Protein AF-A0A450Z0K7-F1 (afdb_monomer_lite)

Foldseek 3Di:
DDPVVDQDLVSLVCVVVVNDDDDADQDDPQRLQVVLLVLCVSHVLVPDDPVSVVSSLVSSCVRNVDDSVVSVVQVVVCVVPVGGDDDDDDPPDDDDLQDLLLLLVLLVLCVVVVNDQLVVSLVVLLCCCPPVVPPSSPSSVPDDSVVSVVSCPDPSSCVSNPDDDPDDDDDDCVPVDDDDDDD

Organism: NCBI:txid2126332

pLDDT: mean 87.88, std 9.48, range [59.53, 97.44]

Sequence (183 aa):
MNDDQIKTIEQVREFLTGTSSVKFSPCSKEGCYKWIEGILIRFGYRSRTKTEKGLLLDFMEKVSGYSCIQIKRLVKKYLKTGRIKRRQRAPKGFTRRYTQEDIRLLARTDEIHGDLSGPAIKKICERAWRVFQDAGYERLAGISVSHLYNLRRSGTYRNIRAHFDKTRPKASKIGERRKPNPQ

Secondary structure (DSSP, 8-state):
---TT--SHHHHHHHHTT-S---PPP--HHHHHHHHHHHHHHTTGGGS-HHHHHHHHHHHHHHH---HHHHHHHHHHHHHHS----------PPPPSS-HHHHHHHHHHHHHHTS--HHHHHHHHHHHHHTT--GGGHHHHT--HHHHHHHHHSHHHHHHH---PPPPPPPP-TT--------

Radius of gyration: 32.18 Å; chains: 1; bounding box: 89×29×79 Å

Structure (mmCIF, N/CA/C/O backbone):
data_AF-A0A450Z0K7-F1
#
_entry.id   AF-A0A450Z0K7-F1
#
loop_
_atom_site.group_PDB
_atom_site.id
_atom_site.type_symbol
_atom_site.label_atom_id
_atom_site.label_alt_id
_atom_site.label_comp_id
_atom_site.label_asym_id
_atom_site.label_entity_id
_atom_site.label_seq_id
_atom_site.pdbx_PDB_ins_code
_atom_site.Cartn_x
_atom_site.Cartn_y
_atom_site.Cartn_z
_atom_site.occupancy
_atom_site.B_iso_or_equiv
_atom_site.auth_seq_id
_atom_site.auth_comp_id
_atom_site.auth_asym_id
_atom_site.auth_atom_id
_atom_site.pdbx_PDB_model_num
ATOM 1 N N . MET A 1 1 ? -2.610 -13.532 24.286 1.00 68.31 1 MET A N 1
ATOM 2 C CA . MET A 1 1 ? -2.472 -12.228 24.963 1.00 68.31 1 MET A CA 1
ATOM 3 C C . MET A 1 1 ? -2.874 -12.486 26.398 1.00 68.31 1 MET A C 1
ATOM 5 O O . MET A 1 1 ? -3.940 -13.060 26.560 1.00 68.31 1 MET A O 1
ATOM 9 N N . ASN A 1 2 ? -2.009 -12.198 27.373 1.00 71.50 2 ASN A N 1
ATOM 10 C CA . ASN A 1 2 ? -2.280 -12.495 28.783 1.00 71.50 2 ASN A CA 1
ATOM 11 C C . ASN A 1 2 ? -2.817 -11.236 29.461 1.00 71.50 2 ASN A C 1
ATOM 13 O O . ASN A 1 2 ? -2.069 -10.290 29.687 1.00 71.50 2 ASN A O 1
ATOM 17 N N . ASP A 1 3 ? -4.114 -11.222 29.737 1.00 72.50 3 ASP A N 1
ATOM 18 C CA . ASP A 1 3 ? -4.830 -10.124 30.389 1.00 72.50 3 ASP A CA 1
ATOM 19 C C . ASP A 1 3 ? -5.659 -10.613 31.590 1.00 72.50 3 ASP A C 1
ATOM 21 O O . ASP A 1 3 ? -6.584 -9.936 32.032 1.00 72.50 3 ASP A O 1
ATOM 25 N N . ASP A 1 4 ? -5.315 -11.783 32.135 1.00 72.50 4 ASP A N 1
ATOM 26 C CA . ASP A 1 4 ? -6.059 -12.466 33.205 1.00 72.50 4 ASP A CA 1
ATOM 27 C C . ASP A 1 4 ? -6.159 -11.651 34.503 1.00 72.50 4 ASP A C 1
ATOM 29 O O . ASP A 1 4 ? -7.067 -11.863 35.308 1.00 72.50 4 ASP A O 1
ATOM 33 N N . GLN A 1 5 ? -5.243 -10.698 34.697 1.00 76.44 5 GLN A N 1
ATOM 34 C CA . GLN A 1 5 ? -5.195 -9.810 35.858 1.00 76.44 5 GLN A CA 1
ATOM 35 C C . GLN A 1 5 ? -6.100 -8.575 35.722 1.00 76.44 5 GLN A C 1
ATOM 37 O O . GLN A 1 5 ? -6.358 -7.918 36.725 1.00 76.44 5 GLN A O 1
ATOM 42 N N . ILE A 1 6 ? -6.605 -8.265 34.519 1.00 83.38 6 ILE A N 1
ATOM 43 C CA . ILE A 1 6 ? -7.436 -7.081 34.255 1.00 83.38 6 ILE A CA 1
ATOM 44 C C . ILE A 1 6 ? -8.885 -7.522 34.010 1.00 83.38 6 ILE A C 1
ATOM 46 O O . ILE A 1 6 ? -9.291 -7.910 32.908 1.00 83.38 6 ILE A O 1
ATOM 50 N N . LYS A 1 7 ? -9.682 -7.467 35.076 1.00 85.31 7 LYS A N 1
ATOM 51 C CA . LYS A 1 7 ? -11.099 -7.851 35.112 1.00 85.31 7 LYS A CA 1
ATOM 52 C C . LYS A 1 7 ? -12.029 -6.678 35.424 1.00 85.31 7 LYS A C 1
ATOM 54 O O . LYS A 1 7 ? -13.191 -6.736 35.028 1.00 85.31 7 LYS A O 1
ATOM 59 N N . THR A 1 8 ? -11.543 -5.630 36.090 1.00 89.50 8 THR A N 1
ATOM 60 C CA . THR A 1 8 ? -12.340 -4.450 36.473 1.00 89.50 8 THR A CA 1
ATOM 61 C C . THR A 1 8 ? -11.867 -3.174 35.776 1.00 89.50 8 THR A C 1
ATOM 63 O O . THR A 1 8 ? -10.788 -3.125 35.184 1.00 89.50 8 THR A O 1
ATOM 66 N N . ILE A 1 9 ? -12.713 -2.142 35.770 1.00 89.88 9 ILE A N 1
ATOM 67 C CA . ILE A 1 9 ? -12.417 -0.875 35.081 1.00 89.88 9 ILE A CA 1
ATOM 68 C C . ILE A 1 9 ? -11.356 -0.088 35.853 1.00 89.88 9 ILE A C 1
ATOM 70 O O . ILE A 1 9 ? -10.534 0.608 35.261 1.00 89.88 9 ILE A O 1
ATOM 74 N N . GLU A 1 10 ? -11.336 -0.242 37.170 1.00 88.38 10 GLU A N 1
ATOM 75 C CA . GLU A 1 10 ? -10.322 0.297 38.067 1.00 88.38 10 GLU A CA 1
ATOM 76 C C . GLU A 1 10 ? -8.945 -0.268 37.708 1.00 88.38 10 GLU A C 1
ATOM 78 O O . GLU A 1 10 ? -8.009 0.501 37.519 1.00 88.38 10 GLU A O 1
ATOM 83 N N . GLN A 1 11 ? -8.842 -1.578 37.456 1.00 88.44 11 GLN A N 1
ATOM 84 C CA . GLN A 1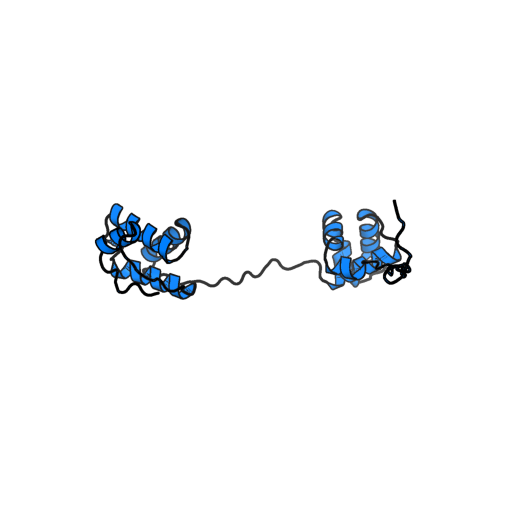 11 ? -7.597 -2.207 36.999 1.00 88.44 11 GLN A CA 1
ATOM 85 C C . GLN A 1 11 ? -7.166 -1.714 35.613 1.00 88.44 11 GLN A C 1
ATOM 87 O O . GLN A 1 11 ? -5.975 -1.561 35.347 1.00 88.44 11 GLN A O 1
ATOM 92 N N . VAL A 1 12 ? -8.122 -1.423 34.721 1.00 89.44 12 VAL A N 1
ATOM 93 C CA . VAL A 1 12 ? -7.820 -0.777 33.433 1.00 89.44 12 VAL A CA 1
ATOM 94 C C . VAL A 1 12 ? -7.235 0.620 33.659 1.00 89.44 12 VAL A C 1
ATOM 96 O O . VAL A 1 12 ? -6.266 0.992 32.999 1.00 89.44 12 VAL A O 1
ATOM 99 N N . ARG A 1 13 ? -7.791 1.389 34.601 1.00 90.12 13 ARG A N 1
ATOM 100 C CA . ARG A 1 13 ? -7.283 2.718 34.956 1.00 90.12 13 ARG A CA 1
ATOM 101 C C . ARG A 1 13 ? -5.877 2.636 35.551 1.00 90.12 13 ARG A C 1
ATOM 103 O O . ARG A 1 13 ? -5.004 3.344 35.066 1.00 90.12 13 ARG A O 1
ATOM 110 N N . GLU A 1 14 ? -5.652 1.754 36.522 1.00 89.31 14 GLU A N 1
ATOM 111 C CA . GLU A 1 14 ? -4.340 1.520 37.147 1.00 89.31 14 GLU A CA 1
ATOM 112 C C . GLU A 1 14 ? -3.280 1.080 36.134 1.00 89.31 14 GLU A C 1
ATOM 114 O O . GLU A 1 14 ? -2.118 1.487 36.197 1.00 89.31 14 GLU A O 1
ATOM 119 N N . PHE A 1 15 ? -3.677 0.259 35.161 1.00 87.94 15 PHE A N 1
ATOM 120 C CA . PHE A 1 15 ? -2.800 -0.121 34.066 1.00 87.94 15 PHE A CA 1
ATOM 121 C C . PHE A 1 15 ? -2.422 1.088 33.198 1.00 87.94 15 PHE A C 1
ATOM 123 O O . PHE A 1 15 ? -1.247 1.281 32.885 1.00 87.94 15 PHE A O 1
ATOM 130 N N . LEU A 1 16 ? -3.395 1.925 32.828 1.00 87.62 16 LEU A N 1
ATOM 131 C CA . LEU A 1 16 ? -3.150 3.114 32.008 1.00 87.62 16 LEU A CA 1
ATOM 132 C C . LEU A 1 16 ? -2.312 4.176 32.735 1.00 87.62 16 LEU A C 1
ATOM 134 O O . LEU A 1 16 ? -1.541 4.875 32.078 1.00 87.62 16 LEU A O 1
ATOM 138 N N . THR A 1 17 ? -2.406 4.271 34.064 1.00 88.12 17 THR A N 1
ATOM 139 C CA . THR A 1 17 ? -1.548 5.140 34.889 1.00 88.12 17 THR A CA 1
ATOM 140 C C . THR A 1 17 ? -0.150 4.564 35.128 1.00 88.12 17 THR A C 1
ATOM 142 O O . THR A 1 17 ? 0.693 5.244 35.705 1.00 88.12 17 THR A O 1
ATOM 145 N N . GLY A 1 18 ? 0.126 3.337 34.670 1.00 80.25 18 GLY A N 1
ATOM 146 C CA . GLY A 1 18 ? 1.433 2.687 34.799 1.00 80.25 18 GLY A CA 1
ATOM 147 C C . GLY A 1 18 ? 1.692 2.058 36.170 1.00 80.25 18 GLY A C 1
ATOM 148 O O . GLY A 1 18 ? 2.829 1.719 36.480 1.00 80.25 18 GLY A O 1
ATOM 149 N N . THR A 1 19 ? 0.655 1.890 36.989 1.00 66.88 19 THR A N 1
ATOM 150 C CA . THR A 1 19 ? 0.758 1.366 38.360 1.00 66.88 19 THR A CA 1
ATOM 151 C C . THR A 1 19 ? 0.785 -0.169 38.394 1.00 66.88 19 THR A C 1
ATOM 153 O O . THR A 1 19 ? 1.191 -0.762 39.388 1.00 66.88 19 THR A O 1
ATOM 156 N N . SER A 1 20 ? 0.399 -0.833 37.298 1.00 63.31 20 SER A N 1
ATOM 157 C CA . SER A 1 20 ? 0.324 -2.295 37.202 1.00 63.31 20 SER A CA 1
ATOM 158 C C . SER A 1 20 ? 1.397 -2.886 36.276 1.00 63.31 20 SER A C 1
ATOM 160 O O . SER A 1 20 ? 1.569 -2.444 35.139 1.00 63.31 20 SER A O 1
ATOM 162 N N . SER A 1 21 ? 2.100 -3.926 36.737 1.00 61.81 21 SER A N 1
ATOM 163 C CA . SER A 1 21 ? 3.183 -4.613 36.014 1.00 61.81 21 SER A CA 1
ATOM 164 C C . SER A 1 21 ? 2.676 -5.780 35.151 1.00 61.81 21 SER A C 1
ATOM 166 O O . SER A 1 21 ? 3.114 -6.924 35.276 1.00 61.81 21 SER A O 1
ATOM 168 N N . VAL A 1 22 ? 1.749 -5.508 34.228 1.00 68.81 22 VAL A N 1
ATOM 169 C CA . VAL A 1 22 ? 1.210 -6.549 33.334 1.00 68.81 22 VAL A CA 1
ATOM 170 C C . VAL A 1 22 ? 2.115 -6.749 32.115 1.00 68.81 22 VAL A C 1
ATOM 172 O O . VAL A 1 22 ? 2.348 -5.831 31.326 1.00 68.81 22 VAL A O 1
ATOM 175 N N . LYS A 1 23 ? 2.605 -7.980 31.922 1.00 66.25 23 LYS A N 1
ATOM 176 C CA . LYS A 1 23 ? 3.371 -8.375 30.730 1.00 66.25 23 LYS A CA 1
ATOM 177 C C . LYS A 1 23 ? 2.427 -8.841 29.622 1.00 66.25 23 LYS A C 1
ATOM 179 O O . LYS A 1 23 ? 1.902 -9.952 29.672 1.00 66.25 23 LYS A O 1
ATOM 184 N N . PHE A 1 24 ? 2.261 -8.028 28.582 1.00 70.44 24 PHE A N 1
ATOM 185 C CA . PHE A 1 24 ? 1.518 -8.430 27.388 1.00 70.44 24 PHE A CA 1
ATOM 186 C C . PHE A 1 24 ? 2.421 -9.170 26.406 1.00 70.44 24 PHE A C 1
ATOM 188 O O . PHE A 1 24 ? 3.452 -8.657 25.975 1.00 70.44 24 PHE A O 1
ATOM 195 N N . SER A 1 25 ? 2.011 -10.373 26.011 1.00 70.88 25 SER A N 1
ATOM 196 C CA . SER A 1 25 ? 2.668 -11.096 24.922 1.00 70.88 25 SER A CA 1
ATOM 197 C C . SER A 1 25 ? 2.231 -10.536 23.564 1.00 70.88 25 SER A C 1
ATOM 199 O O . SER A 1 25 ? 1.031 -10.283 23.377 1.00 70.88 25 SER A O 1
ATOM 201 N N . PRO A 1 26 ? 3.153 -10.404 22.591 1.00 66.31 26 PRO A N 1
ATOM 202 C CA . PRO A 1 26 ? 2.799 -10.030 21.230 1.00 66.31 26 PRO A CA 1
ATOM 203 C C . PRO A 1 26 ? 1.789 -11.027 20.661 1.00 66.31 26 PRO A C 1
ATOM 205 O O . PRO A 1 26 ? 1.883 -12.237 20.869 1.00 66.31 26 PRO A O 1
ATOM 208 N N . CYS A 1 27 ? 0.785 -10.507 19.964 1.00 72.94 27 CYS A N 1
ATOM 209 C CA . CYS A 1 27 ? -0.340 -11.290 19.481 1.00 72.94 27 CYS A CA 1
ATOM 210 C C . CYS A 1 27 ? -0.415 -11.218 17.951 1.00 72.94 27 CYS A C 1
ATOM 212 O O . CYS A 1 27 ? -0.136 -10.180 17.346 1.00 72.94 27 CYS A O 1
ATOM 214 N N . SER A 1 28 ? -0.792 -12.322 17.301 1.00 85.44 28 SER A N 1
ATOM 215 C CA . SER A 1 28 ? -1.060 -12.307 15.862 1.00 85.44 28 SER A CA 1
ATOM 216 C C . SER A 1 28 ? -2.224 -11.356 15.558 1.00 85.44 28 SER A C 1
ATOM 218 O O . SER A 1 28 ? -3.085 -11.118 16.404 1.00 85.44 28 SER A O 1
ATOM 220 N N . LYS A 1 29 ? -2.317 -10.838 14.326 1.00 85.88 29 LYS A N 1
ATOM 221 C CA . LYS A 1 29 ? -3.422 -9.932 13.943 1.00 85.88 29 LYS A CA 1
ATOM 222 C C . LYS A 1 29 ? -4.806 -10.543 14.206 1.00 85.88 29 LYS A C 1
ATOM 224 O O . LYS A 1 29 ? -5.744 -9.819 14.509 1.00 85.88 29 LYS A O 1
ATOM 229 N N . GLU A 1 30 ? -4.950 -11.860 14.079 1.00 88.06 30 GLU A N 1
ATOM 230 C CA . GLU A 1 30 ? -6.199 -12.559 14.414 1.00 88.06 30 GLU A CA 1
ATOM 231 C C . GLU A 1 30 ? -6.423 -12.673 15.911 1.00 88.06 30 GLU A C 1
ATOM 233 O O . GLU A 1 30 ? -7.539 -12.443 16.375 1.00 88.06 30 GLU A O 1
ATOM 238 N N . GLY A 1 31 ? -5.366 -12.968 16.663 1.00 89.25 31 GLY A N 1
ATOM 239 C CA . GLY A 1 31 ? -5.436 -12.984 18.112 1.00 89.25 31 GLY A CA 1
ATOM 240 C C . GLY A 1 31 ? -5.792 -11.609 18.686 1.00 89.25 31 GLY A C 1
ATOM 241 O O . GLY A 1 31 ? -6.624 -11.550 19.582 1.00 89.25 31 GLY A O 1
ATOM 242 N N . CYS A 1 32 ? -5.284 -10.501 18.126 1.00 90.44 32 CYS A N 1
ATOM 243 C CA . CYS A 1 32 ? -5.688 -9.149 18.538 1.00 90.44 32 CYS A CA 1
ATOM 244 C C . CYS A 1 32 ? -7.189 -8.907 18.325 1.00 90.44 32 CYS A C 1
ATOM 246 O O . CYS A 1 32 ? -7.835 -8.294 19.167 1.00 90.44 32 CYS A O 1
ATOM 248 N N . TYR A 1 33 ? -7.764 -9.389 17.217 1.00 92.75 33 TYR A N 1
ATOM 249 C CA . TYR A 1 33 ? -9.195 -9.217 16.932 1.00 92.75 33 TYR A CA 1
ATOM 250 C C . TYR A 1 33 ? -10.060 -9.999 17.926 1.00 92.75 33 TYR A C 1
ATOM 252 O O . TYR A 1 33 ? -11.018 -9.441 18.457 1.00 92.75 33 TYR A O 1
ATOM 260 N N . LYS A 1 34 ? -9.694 -11.259 18.202 1.00 91.50 34 LYS A N 1
ATOM 261 C CA . LYS A 1 34 ? -10.370 -12.094 19.208 1.00 91.50 34 LYS A CA 1
ATOM 262 C C . LYS A 1 34 ? -10.233 -11.512 20.614 1.00 91.50 34 LYS A C 1
ATOM 264 O O . LYS A 1 34 ? -11.190 -11.521 21.375 1.00 91.50 34 LYS A O 1
ATOM 269 N N . TRP A 1 35 ? -9.058 -10.983 20.947 1.00 92.25 35 TRP A N 1
ATOM 270 C CA . TRP A 1 35 ? -8.807 -10.358 22.240 1.00 92.25 35 TRP A CA 1
ATOM 271 C C . TRP A 1 35 ? -9.653 -9.092 22.433 1.00 92.25 35 TRP A C 1
ATOM 273 O O . TRP A 1 35 ? -10.352 -8.983 23.433 1.00 92.25 35 TRP A O 1
ATOM 283 N N . ILE A 1 36 ? -9.687 -8.189 21.443 1.00 93.19 36 ILE A N 1
ATOM 284 C CA . ILE A 1 36 ? -10.550 -6.992 21.466 1.00 93.19 36 ILE A CA 1
ATOM 285 C C . ILE A 1 36 ? -12.020 -7.387 21.645 1.00 93.19 36 ILE A C 1
ATOM 287 O O . ILE A 1 36 ? -12.722 -6.810 22.468 1.00 93.19 36 ILE A O 1
ATOM 291 N N . GLU A 1 37 ? -12.495 -8.383 20.894 1.00 94.25 37 GLU A N 1
ATOM 292 C CA . GLU A 1 37 ? -13.851 -8.919 21.050 1.00 94.25 37 GLU A CA 1
ATOM 293 C C . GLU A 1 37 ? -14.095 -9.444 22.474 1.00 94.25 37 GLU A C 1
ATOM 295 O O . GLU A 1 37 ? -15.104 -9.098 23.086 1.00 94.25 37 GLU A O 1
ATOM 300 N N . GLY A 1 38 ? -13.140 -10.190 23.036 1.00 92.75 38 GLY A N 1
ATOM 301 C CA . GLY A 1 38 ? -13.179 -10.682 24.413 1.00 92.75 38 GLY A CA 1
ATOM 302 C C . GLY A 1 38 ? -13.261 -9.568 25.458 1.00 92.75 38 GLY A C 1
ATOM 303 O O . GLY A 1 38 ? -14.076 -9.665 26.372 1.00 92.75 38 GLY A O 1
ATOM 304 N N . ILE A 1 39 ? -12.498 -8.482 25.302 1.00 92.94 39 ILE A N 1
ATOM 305 C CA . ILE A 1 39 ? -12.566 -7.301 26.180 1.00 92.94 39 ILE A CA 1
ATOM 306 C C . ILE A 1 39 ? -13.944 -6.636 26.095 1.00 92.94 39 ILE A C 1
ATOM 308 O O . ILE A 1 39 ? -14.557 -6.333 27.120 1.00 92.94 39 ILE A O 1
ATOM 312 N N . LEU A 1 40 ? -14.476 -6.448 24.885 1.00 94.19 40 LEU A N 1
ATOM 313 C CA . LEU A 1 40 ? -15.787 -5.820 24.698 1.00 94.19 40 LEU A CA 1
ATOM 314 C C . LEU A 1 40 ? -16.927 -6.633 25.326 1.00 94.19 40 LEU A C 1
ATOM 316 O O . LEU A 1 40 ? -17.894 -6.040 25.815 1.00 94.19 40 LEU A O 1
ATOM 320 N N . ILE A 1 41 ? -16.807 -7.964 25.324 1.00 93.88 41 ILE A N 1
ATOM 321 C CA . ILE A 1 41 ? -17.738 -8.881 25.991 1.00 93.88 41 ILE A CA 1
ATOM 322 C C . ILE A 1 41 ? -17.537 -8.834 27.510 1.00 93.88 41 ILE A C 1
ATOM 324 O O . ILE A 1 41 ? -18.493 -8.549 28.227 1.00 93.88 41 ILE A O 1
ATOM 328 N N . ARG A 1 42 ? -16.304 -9.047 27.995 1.00 92.50 42 ARG A N 1
ATOM 329 C CA . ARG A 1 42 ? -15.963 -9.124 29.429 1.00 92.50 42 ARG A CA 1
ATOM 330 C C . ARG A 1 42 ? -16.425 -7.889 30.197 1.00 92.50 42 ARG A C 1
ATOM 332 O O . ARG A 1 42 ? -17.023 -8.015 31.257 1.00 92.50 42 ARG A O 1
ATOM 339 N N . PHE A 1 43 ? -16.188 -6.702 29.643 1.00 92.56 43 PHE A N 1
ATOM 340 C CA . PHE A 1 43 ? -16.554 -5.439 30.285 1.00 92.56 43 PHE A CA 1
ATOM 341 C C . PHE A 1 43 ? -17.980 -4.977 29.967 1.00 92.56 43 PHE A C 1
ATOM 343 O O . PHE A 1 43 ? -18.417 -3.940 30.468 1.00 92.56 43 PHE A O 1
ATOM 350 N N . GLY A 1 44 ? -18.721 -5.712 29.131 1.00 91.94 44 GLY A N 1
ATOM 351 C CA . GLY A 1 44 ? -20.068 -5.328 28.720 1.00 91.94 44 GLY A CA 1
ATOM 352 C C . GLY A 1 44 ? -20.093 -3.947 28.065 1.00 91.94 44 GLY A C 1
ATOM 353 O O . GLY A 1 44 ? -20.880 -3.091 28.455 1.00 91.94 44 GLY A O 1
ATOM 354 N N . TYR A 1 45 ? -19.230 -3.702 27.071 1.00 93.88 45 TYR A N 1
ATOM 355 C CA . TYR A 1 45 ? -18.961 -2.360 26.526 1.00 93.88 45 TYR A CA 1
ATOM 356 C C . TYR A 1 45 ? -20.223 -1.550 26.174 1.00 93.88 45 TYR A C 1
ATOM 358 O O . TYR A 1 45 ? -20.229 -0.327 26.279 1.00 93.88 45 TYR A O 1
ATOM 366 N N . ARG A 1 46 ? -21.317 -2.207 25.763 1.00 92.19 46 ARG A N 1
ATOM 367 C CA . ARG A 1 46 ? -22.574 -1.541 25.389 1.00 92.19 46 ARG A CA 1
ATOM 368 C C . ARG A 1 46 ? -23.207 -0.768 26.554 1.00 92.19 46 ARG A C 1
ATOM 370 O O . ARG A 1 46 ? -23.619 0.372 26.332 1.00 92.19 46 ARG A O 1
ATOM 377 N N . SER A 1 47 ? -23.235 -1.349 27.754 1.00 92.44 47 SER A N 1
ATOM 378 C CA . SER A 1 47 ? -23.880 -0.781 28.950 1.00 92.44 47 SER A CA 1
ATOM 379 C C . SER A 1 47 ? -22.997 0.197 29.729 1.00 92.44 47 SER A C 1
ATOM 381 O O . SER A 1 47 ? -23.455 0.783 30.703 1.00 92.44 47 SER A O 1
ATOM 383 N N . ARG A 1 48 ? -21.749 0.413 29.296 1.00 93.62 48 ARG A N 1
ATOM 384 C CA . ARG A 1 48 ? -20.793 1.284 29.990 1.00 93.62 48 ARG A CA 1
ATOM 385 C C . ARG A 1 48 ? -21.016 2.769 29.737 1.00 93.62 48 ARG A C 1
ATOM 387 O O . ARG A 1 48 ? -21.513 3.174 28.676 1.00 93.62 48 ARG A O 1
ATOM 394 N N . THR A 1 49 ? -20.608 3.581 30.705 1.00 95.12 49 THR A N 1
ATOM 395 C CA . THR A 1 49 ? -20.669 5.043 30.620 1.00 95.12 49 THR A CA 1
ATOM 396 C C . THR A 1 49 ? -19.665 5.576 29.593 1.00 95.12 49 THR A C 1
ATOM 398 O O . THR A 1 49 ? -18.780 4.865 29.110 1.00 95.12 49 THR A O 1
ATOM 401 N N . LYS A 1 50 ? -19.801 6.849 29.205 1.00 93.25 50 LYS A N 1
ATOM 402 C CA . LYS A 1 50 ? -18.917 7.473 28.206 1.00 93.25 50 LYS A CA 1
ATOM 403 C C . LYS A 1 50 ? -17.451 7.494 28.660 1.00 93.25 50 LYS A C 1
ATOM 405 O O . LYS A 1 50 ? -16.566 7.290 27.833 1.00 93.25 50 LYS A O 1
ATOM 410 N N . THR A 1 51 ? -17.208 7.717 29.949 1.00 94.06 51 THR A N 1
ATOM 411 C CA . THR A 1 51 ? -15.866 7.765 30.547 1.00 94.06 51 THR A CA 1
ATOM 412 C C . THR A 1 51 ? -15.221 6.381 30.564 1.00 94.06 51 THR A C 1
ATOM 414 O O . THR A 1 51 ? -14.107 6.218 30.073 1.00 94.06 51 THR A O 1
ATOM 417 N N . GLU A 1 52 ? -15.950 5.361 31.015 1.00 93.62 52 GLU A N 1
ATOM 418 C CA . GLU A 1 52 ? -15.499 3.962 31.009 1.00 93.62 52 GLU A CA 1
ATOM 419 C C . GLU A 1 52 ? -15.207 3.455 29.591 1.00 93.62 52 GLU A C 1
ATOM 421 O O . GLU A 1 52 ? -14.207 2.781 29.347 1.00 93.62 52 GLU A O 1
ATOM 426 N N . LYS A 1 53 ? -16.053 3.825 28.621 1.00 94.25 53 LYS A N 1
ATOM 427 C CA . LYS A 1 53 ? -15.824 3.519 27.204 1.00 94.25 53 LYS A CA 1
ATOM 428 C C . LYS A 1 53 ? -14.523 4.130 26.691 1.00 94.25 53 LYS A C 1
ATOM 430 O O . LYS A 1 53 ? -13.864 3.485 25.883 1.00 94.25 53 LYS A O 1
ATOM 435 N N . GLY A 1 54 ? -14.169 5.337 27.138 1.00 94.81 54 GLY A N 1
ATOM 436 C CA . GLY A 1 54 ? -12.896 5.989 26.819 1.00 94.81 54 GLY A CA 1
ATOM 437 C C . GLY A 1 54 ? -11.703 5.184 27.332 1.00 94.81 54 GLY A C 1
ATOM 438 O O . GLY A 1 54 ? -10.859 4.789 26.536 1.00 94.81 54 GLY A O 1
ATOM 439 N N . LEU A 1 55 ? -11.719 4.819 28.617 1.00 94.69 55 LEU A N 1
ATOM 440 C CA . LEU A 1 55 ? -10.660 4.010 29.237 1.00 94.69 55 LEU A CA 1
ATOM 441 C C . LEU A 1 55 ? -10.439 2.680 28.504 1.00 94.69 55 LEU A C 1
ATOM 443 O O . LEU A 1 55 ? -9.307 2.283 28.247 1.00 94.69 55 LEU A O 1
ATOM 447 N N . LEU A 1 56 ? -11.520 2.001 28.109 1.00 94.50 56 LEU A N 1
ATOM 448 C CA . LEU A 1 56 ? -11.415 0.752 27.354 1.00 94.50 56 LEU A CA 1
ATOM 449 C C . LEU A 1 56 ? -10.832 0.959 25.946 1.00 94.50 56 LEU A C 1
ATOM 451 O O . LEU A 1 56 ? -10.122 0.083 25.454 1.00 94.50 56 LEU A O 1
ATOM 455 N N . LEU A 1 57 ? -11.117 2.087 25.285 1.00 95.25 57 LEU A N 1
ATOM 456 C CA . LEU A 1 57 ? -10.517 2.414 23.986 1.00 95.25 57 LEU A CA 1
ATOM 457 C C . LEU A 1 57 ? -9.007 2.620 24.114 1.00 95.25 57 LEU A C 1
ATOM 459 O O . LEU A 1 57 ? -8.263 2.012 23.344 1.00 95.25 57 LEU A O 1
ATOM 463 N N . ASP A 1 58 ? -8.579 3.400 25.104 1.00 93.50 58 ASP A N 1
ATOM 464 C CA . ASP A 1 58 ? -7.165 3.694 25.359 1.00 93.50 58 ASP A CA 1
ATOM 465 C C . ASP A 1 58 ? -6.401 2.420 25.737 1.00 93.50 58 ASP A C 1
ATOM 467 O O . ASP A 1 58 ? -5.299 2.163 25.250 1.00 93.50 58 ASP A O 1
ATOM 471 N N . PHE A 1 59 ? -7.031 1.558 26.536 1.00 92.12 59 PHE A N 1
ATOM 472 C CA . PHE A 1 59 ? -6.501 0.245 26.881 1.00 92.12 59 PHE A CA 1
ATOM 473 C C . PHE A 1 59 ? -6.292 -0.641 25.652 1.00 92.12 59 PHE A C 1
ATOM 475 O O . PHE A 1 59 ? -5.204 -1.180 25.440 1.00 92.12 59 PHE A O 1
ATOM 482 N N . MET A 1 60 ? -7.317 -0.768 24.804 1.00 92.56 60 MET A N 1
ATOM 483 C CA . MET A 1 60 ? -7.227 -1.566 23.583 1.00 92.56 60 MET A CA 1
ATOM 484 C C . MET A 1 60 ? -6.177 -1.015 22.614 1.00 92.56 60 MET A C 1
ATOM 486 O O . MET A 1 60 ? -5.472 -1.801 21.983 1.00 92.56 60 MET A O 1
ATOM 490 N N . GLU A 1 61 ? -6.046 0.305 22.497 1.00 92.56 61 GLU A N 1
ATOM 491 C CA . GLU A 1 61 ? -5.008 0.960 21.693 1.00 92.56 61 GLU A CA 1
ATOM 492 C C . GLU A 1 61 ? -3.604 0.647 22.222 1.00 92.56 61 GLU A C 1
ATOM 494 O O . GLU A 1 61 ? -2.766 0.141 21.471 1.00 92.56 61 GLU A O 1
ATOM 499 N N . LYS A 1 62 ? -3.374 0.844 23.527 1.00 89.25 62 LYS A N 1
ATOM 500 C CA . LYS A 1 62 ? -2.072 0.621 24.170 1.00 89.25 62 LYS A CA 1
ATOM 501 C C . LYS A 1 62 ? -1.599 -0.826 24.051 1.00 89.25 62 LYS A C 1
ATOM 503 O O . LYS A 1 62 ? -0.420 -1.069 23.809 1.00 89.25 62 LYS A O 1
ATOM 508 N N . VAL A 1 63 ? -2.517 -1.775 24.219 1.00 88.88 63 VAL A N 1
ATOM 509 C CA . VAL A 1 63 ? -2.201 -3.204 24.277 1.00 88.88 63 VAL A CA 1
ATOM 510 C C . VAL A 1 63 ? -2.128 -3.830 22.881 1.00 88.88 63 VAL A C 1
ATOM 512 O O . VAL A 1 63 ? -1.210 -4.598 22.601 1.00 88.88 63 VAL A O 1
ATOM 515 N N . SER A 1 64 ? -3.051 -3.498 21.970 1.00 87.88 64 SER A N 1
ATOM 516 C CA . SER A 1 64 ? -3.073 -4.098 20.623 1.00 87.88 64 SER A CA 1
ATOM 517 C C . SER A 1 64 ? -2.125 -3.439 19.616 1.00 87.88 64 SER A C 1
ATOM 519 O O . SER A 1 64 ? -1.855 -4.032 18.568 1.00 87.88 64 SER A O 1
ATOM 521 N N . GLY A 1 65 ? -1.665 -2.211 19.888 1.00 87.88 65 GLY A N 1
ATOM 522 C CA . GLY A 1 65 ? -0.853 -1.410 18.967 1.00 87.88 65 GLY A CA 1
ATOM 523 C C . GLY A 1 65 ? -1.616 -0.888 17.742 1.00 87.88 65 GLY A C 1
ATOM 524 O O . GLY A 1 65 ? -1.010 -0.348 16.815 1.00 87.88 65 GLY A O 1
ATOM 525 N N . TYR A 1 66 ? -2.940 -1.058 17.690 1.00 91.44 66 TYR A N 1
ATOM 526 C CA . TYR A 1 66 ? -3.773 -0.425 16.673 1.00 91.44 66 TYR A CA 1
ATOM 527 C C . TYR A 1 66 ? -4.055 1.028 17.030 1.00 91.44 66 TYR A C 1
ATOM 529 O O . TYR A 1 66 ? -4.323 1.344 18.181 1.00 91.44 66 TYR A O 1
ATOM 537 N N . SER A 1 67 ? -4.108 1.891 16.015 1.00 91.19 67 SER A N 1
ATOM 538 C CA . SER A 1 67 ? -4.511 3.282 16.217 1.00 91.19 67 SER A CA 1
ATOM 539 C C . SER A 1 67 ? -5.935 3.397 16.762 1.00 91.19 67 SER A C 1
ATOM 541 O O . SER A 1 67 ? -6.815 2.595 16.413 1.00 91.19 67 SER A O 1
ATOM 543 N N . CYS A 1 68 ? -6.196 4.472 17.507 1.00 92.19 68 CYS A N 1
ATOM 544 C CA . CYS A 1 68 ? -7.523 4.853 17.995 1.00 92.19 68 CYS A CA 1
ATOM 545 C C . CYS A 1 68 ? -8.625 4.722 16.923 1.00 92.19 68 CYS A C 1
ATOM 547 O O . CYS A 1 68 ? -9.722 4.211 17.169 1.00 92.19 68 CYS A O 1
ATOM 549 N N . ILE A 1 69 ? -8.329 5.140 15.684 1.00 95.56 69 ILE A N 1
ATOM 550 C CA . ILE A 1 69 ? -9.268 5.080 14.551 1.00 95.56 69 ILE A CA 1
ATOM 551 C C . ILE A 1 69 ? -9.644 3.630 14.230 1.00 95.56 69 ILE A C 1
ATOM 553 O O . ILE A 1 69 ? -10.817 3.323 13.994 1.00 95.56 69 ILE A O 1
ATOM 557 N N . GLN A 1 70 ? -8.663 2.729 14.209 1.00 93.81 70 GLN A N 1
ATOM 558 C CA . GLN A 1 70 ? -8.903 1.322 13.922 1.00 93.81 70 GLN A CA 1
ATOM 559 C C . GLN A 1 70 ? -9.690 0.655 15.054 1.00 93.81 70 GLN A C 1
ATOM 561 O O . GLN A 1 70 ? -10.646 -0.066 14.763 1.00 93.81 70 GLN A O 1
ATOM 566 N N . ILE A 1 71 ? -9.370 0.945 16.318 1.00 95.44 71 ILE A N 1
ATOM 567 C CA . ILE A 1 71 ? -10.141 0.453 17.468 1.00 95.44 71 ILE A CA 1
ATOM 568 C C . ILE A 1 71 ? -11.600 0.911 17.375 1.00 95.44 71 ILE A C 1
ATOM 570 O O . ILE A 1 71 ? -12.504 0.076 17.400 1.00 95.44 71 ILE A O 1
ATOM 574 N N . LYS A 1 72 ? -11.858 2.205 17.144 1.00 95.81 72 LYS A N 1
ATOM 575 C CA . LYS A 1 72 ? -13.223 2.740 16.969 1.00 95.81 72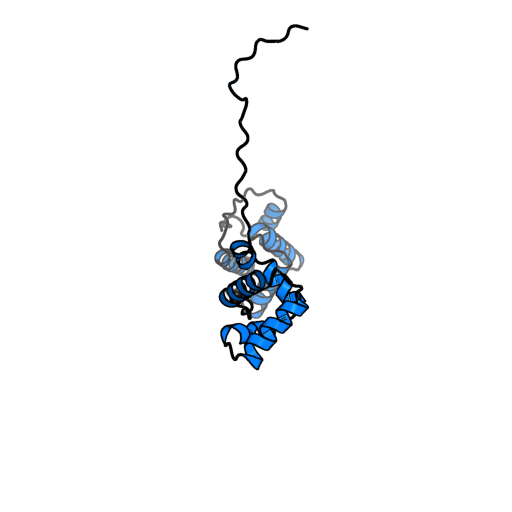 LYS A CA 1
ATOM 576 C C . LYS A 1 72 ? -13.993 2.031 15.851 1.00 95.81 72 LYS A C 1
ATOM 578 O O . LYS A 1 72 ? -15.179 1.737 16.009 1.00 95.81 72 LYS A O 1
ATOM 583 N N . ARG A 1 73 ? -13.339 1.706 14.728 1.00 95.12 73 ARG A N 1
ATOM 584 C CA . ARG A 1 73 ? -13.954 0.927 13.633 1.00 95.12 73 ARG A CA 1
ATOM 585 C C . ARG A 1 73 ? -14.333 -0.488 14.073 1.00 95.12 73 ARG A C 1
ATOM 587 O O . ARG A 1 73 ? -15.421 -0.952 13.730 1.00 95.12 73 ARG A O 1
ATOM 594 N N . LEU A 1 74 ? -13.462 -1.166 14.819 1.00 95.19 74 LEU A N 1
ATOM 595 C CA . LEU A 1 74 ? -13.721 -2.512 15.339 1.00 95.19 74 LEU A CA 1
ATOM 596 C C . LEU A 1 74 ? -14.861 -2.509 16.363 1.00 95.19 74 LEU A C 1
ATOM 598 O O . LEU A 1 74 ? -15.782 -3.315 16.243 1.00 95.19 74 LEU A O 1
ATOM 602 N N . VAL A 1 75 ? -14.869 -1.543 17.283 1.00 95.56 75 VAL A N 1
ATOM 603 C CA . VAL A 1 75 ? -15.954 -1.344 18.254 1.00 95.56 75 VAL A CA 1
ATOM 604 C C . VAL A 1 75 ? -17.280 -1.063 17.549 1.00 95.56 75 VAL A C 1
ATOM 606 O O . VAL A 1 75 ? -18.283 -1.700 17.854 1.00 95.56 75 VAL A O 1
ATOM 609 N N . LYS A 1 76 ? -17.303 -0.178 16.543 1.00 95.81 76 LYS A N 1
ATOM 610 C CA . LYS A 1 76 ? -18.515 0.087 15.748 1.00 95.81 76 LYS A CA 1
ATOM 611 C C . LYS A 1 76 ? -19.041 -1.182 15.071 1.00 95.81 76 LYS A C 1
ATOM 613 O O . LYS A 1 76 ? -20.248 -1.412 15.033 1.00 95.81 76 LYS A O 1
ATOM 618 N N . LYS A 1 77 ? -18.143 -2.021 14.544 1.00 94.75 77 LYS A N 1
ATOM 619 C CA . LYS A 1 77 ? -18.506 -3.311 13.943 1.00 94.75 77 LYS A CA 1
ATOM 620 C C . LYS A 1 77 ? -19.094 -4.270 14.980 1.00 94.75 77 LYS A C 1
ATOM 622 O O . LYS A 1 77 ? -20.121 -4.890 14.699 1.00 94.75 77 LYS A O 1
ATOM 627 N N . TYR A 1 78 ? -18.487 -4.353 16.161 1.00 95.38 78 TYR A N 1
ATOM 628 C CA . TYR A 1 78 ? -19.002 -5.139 17.279 1.00 95.38 78 TYR A CA 1
ATOM 629 C C . TYR A 1 78 ? -20.392 -4.667 17.709 1.00 95.38 78 TYR A C 1
ATOM 631 O O . TYR A 1 78 ? -21.312 -5.469 17.747 1.00 95.38 78 TYR A O 1
ATOM 639 N N . LEU A 1 79 ? -20.594 -3.364 17.914 1.00 93.31 79 LEU A N 1
ATOM 640 C CA . LEU A 1 79 ? -21.901 -2.814 18.293 1.00 93.31 79 LEU A CA 1
ATOM 641 C C . LEU A 1 79 ? -23.001 -3.121 17.264 1.00 93.31 79 LEU A C 1
ATOM 643 O O . LEU A 1 79 ? -24.157 -3.275 17.644 1.00 93.31 79 LEU A O 1
ATOM 647 N N . LYS A 1 80 ? -22.651 -3.235 15.975 1.00 93.75 80 LYS A N 1
ATOM 648 C CA . LYS A 1 80 ? -23.601 -3.572 14.905 1.00 93.75 80 LYS A CA 1
ATOM 649 C C . LYS A 1 80 ? -23.893 -5.072 14.788 1.00 93.75 80 LYS A C 1
ATOM 651 O O . LYS A 1 80 ? -25.003 -5.440 14.434 1.00 93.75 80 LYS A O 1
ATOM 656 N N . THR A 1 81 ? -22.891 -5.928 14.982 1.00 91.12 81 THR A N 1
ATOM 657 C CA . THR A 1 81 ? -22.971 -7.357 14.601 1.00 91.12 81 THR A CA 1
ATOM 658 C C . THR A 1 81 ? -22.770 -8.329 15.760 1.00 91.12 81 THR A C 1
ATOM 660 O O . THR A 1 81 ? -22.872 -9.536 15.569 1.00 91.12 81 THR A O 1
ATOM 663 N N . GLY A 1 82 ? -22.422 -7.827 16.943 1.00 90.75 82 GLY A N 1
ATOM 664 C CA . GLY A 1 82 ? -22.033 -8.614 18.110 1.00 90.75 82 GLY A CA 1
ATOM 665 C C . GLY A 1 82 ? -20.697 -9.343 17.966 1.00 90.75 82 GLY A C 1
ATOM 666 O O . GLY A 1 82 ? -20.284 -10.000 18.915 1.00 90.75 82 GLY A O 1
ATOM 667 N N . ARG A 1 83 ? -20.024 -9.267 16.803 1.00 90.81 83 ARG A N 1
ATOM 668 C CA . ARG A 1 83 ? -18.781 -10.004 16.548 1.00 90.81 83 ARG A CA 1
ATOM 669 C C . ARG A 1 83 ? -17.743 -9.250 15.720 1.00 90.81 83 ARG A C 1
ATOM 671 O O . ARG A 1 83 ? -18.064 -8.477 14.816 1.00 90.81 83 ARG A O 1
ATOM 678 N N . ILE A 1 84 ? -16.465 -9.542 15.950 1.00 92.25 84 ILE A N 1
ATOM 679 C CA . ILE A 1 84 ? -15.336 -8.968 15.209 1.00 92.25 84 ILE A CA 1
ATOM 680 C C . ILE A 1 84 ? -14.578 -10.074 14.466 1.00 92.25 84 ILE A C 1
ATOM 682 O O . ILE A 1 84 ? -13.625 -10.665 14.955 1.00 92.25 84 ILE A O 1
ATOM 686 N N . LYS A 1 85 ? -14.934 -10.299 13.196 1.00 87.00 85 LYS A N 1
ATOM 687 C CA . LYS A 1 85 ? -14.143 -11.164 12.299 1.00 87.00 85 LYS A CA 1
ATOM 688 C C . LYS A 1 85 ? -13.119 -10.365 11.496 1.00 87.00 85 LYS A C 1
ATOM 690 O O . LYS A 1 85 ? -13.491 -9.391 10.824 1.00 87.00 85 LYS A O 1
ATOM 695 N N . ARG A 1 86 ? -11.854 -10.796 11.514 1.00 85.62 86 ARG A N 1
ATOM 696 C CA . ARG A 1 86 ? -10.813 -10.299 10.603 1.00 85.62 86 ARG A CA 1
ATOM 697 C C . ARG A 1 86 ? -11.106 -10.809 9.192 1.00 85.62 86 ARG A C 1
ATOM 699 O O . ARG A 1 86 ? -11.374 -11.987 9.003 1.00 85.62 86 ARG A O 1
ATOM 706 N N . ARG A 1 87 ? -11.061 -9.920 8.198 1.00 81.94 87 ARG A N 1
ATOM 707 C 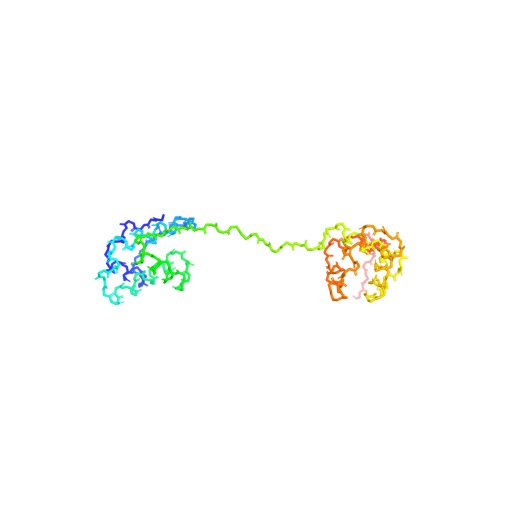CA . ARG A 1 87 ? -11.075 -10.301 6.778 1.00 81.94 87 ARG A CA 1
ATOM 708 C C . ARG A 1 87 ? -9.683 -10.049 6.224 1.00 81.94 87 ARG A C 1
ATOM 710 O O . ARG A 1 87 ? -9.281 -8.894 6.096 1.00 81.94 87 ARG A O 1
ATOM 717 N N . GLN A 1 88 ? -8.934 -11.112 5.950 1.00 72.69 88 GLN A N 1
ATOM 718 C CA . GLN A 1 88 ? -7.663 -10.981 5.251 1.00 72.69 88 GLN A CA 1
ATOM 719 C C . GLN A 1 88 ? -7.957 -10.580 3.806 1.00 72.69 88 GLN A C 1
ATOM 721 O O . GLN A 1 88 ? -8.555 -11.338 3.051 1.00 72.69 88 GLN A O 1
ATOM 726 N N . ARG A 1 89 ? -7.562 -9.365 3.426 1.00 68.44 89 ARG A N 1
ATOM 727 C CA . ARG A 1 89 ? -7.542 -8.953 2.025 1.00 68.44 89 ARG A CA 1
ATOM 728 C C . ARG A 1 89 ? -6.115 -9.131 1.535 1.00 68.44 89 ARG A C 1
ATOM 730 O O . ARG A 1 89 ? -5.246 -8.356 1.925 1.00 68.44 89 ARG A O 1
ATOM 737 N N . ALA A 1 90 ? -5.870 -10.148 0.715 1.00 68.38 90 ALA A N 1
ATOM 738 C CA . ALA A 1 90 ? -4.677 -10.139 -0.118 1.00 68.38 90 ALA A CA 1
ATOM 739 C C . ALA A 1 90 ? -4.833 -8.959 -1.091 1.00 68.38 90 ALA A C 1
ATOM 741 O O . ALA A 1 90 ? -5.862 -8.882 -1.775 1.00 68.38 90 ALA A O 1
ATOM 742 N N . PRO A 1 91 ? -3.899 -7.997 -1.137 1.00 64.00 91 PRO A N 1
ATOM 743 C CA . PRO A 1 91 ? -3.928 -7.012 -2.195 1.00 64.00 91 PRO A CA 1
ATOM 744 C C . PRO A 1 91 ? -3.620 -7.758 -3.495 1.00 64.00 91 PRO A C 1
ATOM 746 O O . PRO A 1 91 ? -2.468 -8.066 -3.783 1.00 64.00 91 PRO A O 1
ATOM 749 N N . LYS A 1 92 ? -4.648 -8.068 -4.292 1.00 62.47 92 LYS A N 1
ATOM 750 C CA . LYS A 1 92 ? -4.432 -8.210 -5.732 1.00 62.47 92 LYS A CA 1
ATOM 751 C C . LYS A 1 92 ? -3.970 -6.825 -6.176 1.00 62.47 92 LYS A C 1
ATOM 753 O O . LYS A 1 92 ? -4.767 -5.891 -6.182 1.00 62.47 92 LYS A O 1
ATOM 758 N N . GLY A 1 93 ? -2.663 -6.659 -6.368 1.00 72.38 93 GLY A N 1
ATOM 759 C CA . GLY A 1 93 ? -2.109 -5.413 -6.884 1.00 72.38 93 GLY A CA 1
ATOM 760 C C . GLY A 1 93 ? -2.697 -5.087 -8.260 1.00 72.38 93 GLY A C 1
ATOM 761 O O . GLY A 1 93 ? -3.390 -5.907 -8.864 1.00 72.38 93 GLY A O 1
ATOM 762 N N . PHE A 1 94 ? -2.410 -3.892 -8.770 1.00 79.25 94 PHE A N 1
ATOM 763 C CA . PHE A 1 94 ? -2.770 -3.546 -10.144 1.00 79.25 94 PHE A CA 1
ATOM 764 C C . PHE A 1 94 ? -2.074 -4.494 -11.130 1.00 79.25 94 PHE A C 1
ATOM 766 O O . PHE A 1 94 ? -0.875 -4.761 -11.005 1.00 79.25 94 PHE A O 1
ATOM 773 N N . THR A 1 95 ? -2.820 -4.994 -12.115 1.00 82.88 95 THR A N 1
ATOM 774 C CA . THR A 1 95 ? -2.267 -5.798 -13.210 1.00 82.88 95 THR A CA 1
ATOM 775 C C . THR A 1 95 ? -1.302 -4.946 -14.028 1.00 82.88 95 THR A C 1
ATOM 777 O O . THR A 1 95 ? -1.642 -3.840 -14.453 1.00 82.88 95 THR A O 1
ATOM 780 N N . ARG A 1 96 ? -0.081 -5.441 -14.248 1.00 86.75 96 ARG A N 1
ATOM 781 C CA . ARG A 1 96 ? 0.929 -4.729 -15.040 1.00 86.75 96 ARG A CA 1
ATOM 782 C C . ARG A 1 96 ? 0.609 -4.874 -16.526 1.00 86.75 96 ARG A C 1
ATOM 784 O O . ARG A 1 96 ? 0.466 -5.992 -17.001 1.00 86.75 96 ARG A O 1
ATOM 791 N N . ARG A 1 97 ? 0.528 -3.749 -17.245 1.00 91.19 97 ARG A N 1
ATOM 792 C CA . ARG A 1 97 ? 0.327 -3.734 -18.704 1.00 91.19 97 ARG A CA 1
ATOM 793 C C . ARG A 1 97 ? 1.592 -4.118 -19.473 1.00 91.19 97 ARG A C 1
ATOM 795 O O . ARG A 1 97 ? 1.487 -4.856 -20.439 1.00 91.19 97 ARG A O 1
ATOM 802 N N . TYR A 1 98 ? 2.752 -3.616 -19.044 1.00 94.00 98 TYR A N 1
ATOM 803 C CA . TYR A 1 98 ? 4.045 -3.920 -19.661 1.00 94.00 98 TYR A CA 1
ATOM 804 C C . TYR A 1 98 ? 4.739 -5.029 -18.879 1.00 94.00 98 TYR A C 1
ATOM 806 O O . TYR A 1 98 ? 4.939 -4.917 -17.661 1.00 94.00 98 TYR A O 1
ATOM 814 N N . THR A 1 99 ? 5.058 -6.112 -19.573 1.00 94.06 99 THR A N 1
ATOM 815 C CA . THR A 1 99 ? 5.684 -7.303 -19.005 1.00 94.06 99 THR A CA 1
ATOM 816 C C . THR A 1 99 ? 7.203 -7.139 -18.953 1.00 94.06 99 THR A C 1
ATOM 818 O O . THR A 1 99 ? 7.771 -6.157 -19.434 1.00 94.06 99 THR A O 1
ATOM 821 N N . G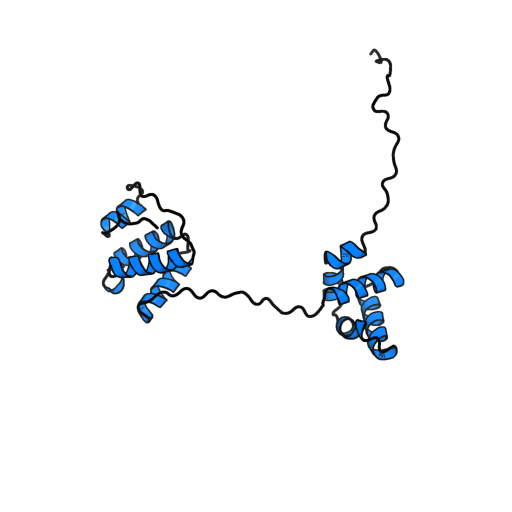LN A 1 100 ? 7.896 -8.105 -18.347 1.00 93.69 100 GLN A N 1
ATOM 822 C CA . GLN A 1 100 ? 9.358 -8.104 -18.393 1.00 93.69 100 GLN A CA 1
ATOM 823 C C . GLN A 1 100 ? 9.874 -8.256 -19.826 1.00 93.69 100 GLN A C 1
ATOM 825 O O . GLN A 1 100 ? 10.872 -7.631 -20.158 1.00 93.69 100 GLN A O 1
ATOM 830 N N . GLU A 1 101 ? 9.196 -9.044 -20.665 1.00 94.81 101 GLU A N 1
ATOM 831 C CA . GLU A 1 101 ? 9.555 -9.253 -22.073 1.00 94.81 101 GLU A CA 1
ATOM 832 C C . GLU A 1 101 ? 9.535 -7.944 -22.855 1.00 94.81 101 GLU A C 1
ATOM 834 O O . GLU A 1 101 ? 10.507 -7.649 -23.547 1.00 94.81 101 GLU A O 1
ATOM 839 N N . ASP A 1 102 ? 8.508 -7.116 -22.643 1.00 95.56 102 ASP A N 1
ATOM 840 C CA . ASP A 1 102 ? 8.411 -5.789 -23.257 1.00 95.56 102 ASP A CA 1
ATOM 841 C C . ASP A 1 102 ? 9.605 -4.910 -22.863 1.00 95.56 102 ASP A C 1
ATOM 843 O O . ASP A 1 102 ? 10.174 -4.206 -23.692 1.00 95.56 102 ASP A O 1
ATOM 847 N N . ILE A 1 103 ? 10.032 -4.975 -21.597 1.00 96.12 103 ILE A N 1
ATOM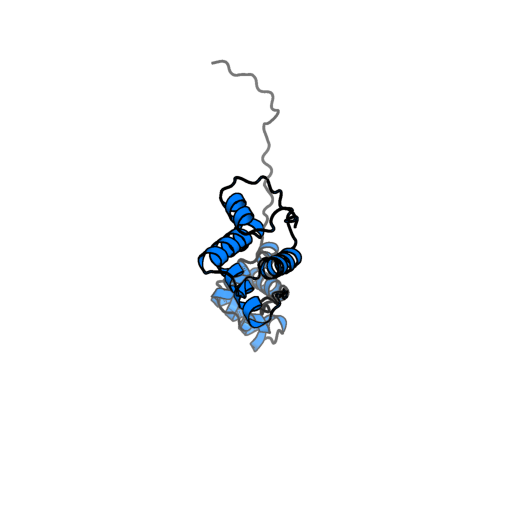 848 C CA . ILE A 1 103 ? 11.193 -4.214 -21.119 1.00 96.12 103 ILE A CA 1
ATOM 849 C C . ILE A 1 103 ? 12.486 -4.712 -21.779 1.00 96.12 103 ILE A C 1
ATOM 851 O O . ILE A 1 103 ? 13.333 -3.895 -22.144 1.00 96.12 103 ILE A O 1
ATOM 855 N N . ARG A 1 104 ? 12.650 -6.032 -21.955 1.00 96.00 104 ARG A N 1
ATOM 856 C CA . ARG A 1 104 ? 13.830 -6.594 -22.640 1.00 96.00 104 ARG A CA 1
ATOM 857 C C . ARG A 1 104 ? 13.846 -6.217 -24.118 1.00 96.00 104 ARG A C 1
ATOM 859 O O . ARG A 1 104 ? 14.900 -5.887 -24.653 1.00 96.00 104 ARG A O 1
ATOM 866 N N . LEU A 1 105 ? 12.686 -6.258 -24.772 1.00 96.44 105 LEU A N 1
ATOM 867 C CA . LEU A 1 105 ? 12.537 -5.855 -26.165 1.00 96.44 105 LEU A CA 1
ATOM 868 C C . LEU A 1 105 ? 12.856 -4.367 -26.349 1.00 96.44 105 LEU A C 1
ATOM 870 O O . LEU A 1 105 ? 13.614 -4.016 -27.250 1.00 96.44 105 LEU A O 1
ATOM 874 N N . LEU A 1 106 ? 12.360 -3.512 -25.451 1.00 95.88 106 LEU A N 1
ATOM 875 C CA . LEU A 1 106 ? 12.687 -2.088 -25.444 1.00 95.88 106 LEU A CA 1
ATOM 876 C C . LEU A 1 106 ? 14.198 -1.856 -25.292 1.00 95.88 106 LEU A C 1
ATOM 878 O O . LEU A 1 106 ? 14.767 -1.104 -26.071 1.00 95.88 106 LEU A O 1
ATOM 882 N N . ALA A 1 107 ? 14.856 -2.541 -24.352 1.00 94.94 107 ALA A N 1
ATOM 883 C CA . ALA A 1 107 ? 16.303 -2.430 -24.157 1.00 94.94 107 ALA A CA 1
ATOM 884 C C . ALA A 1 107 ? 17.103 -2.814 -25.413 1.00 94.94 107 ALA A C 1
ATOM 886 O O . ALA A 1 107 ? 18.005 -2.083 -25.805 1.00 94.94 107 ALA A O 1
ATOM 887 N N . ARG A 1 108 ? 16.741 -3.916 -26.080 1.00 93.88 108 ARG A N 1
ATOM 888 C CA . ARG A 1 108 ? 17.382 -4.322 -27.345 1.00 93.88 108 ARG A CA 1
ATOM 889 C C . ARG A 1 108 ? 17.142 -3.318 -28.470 1.00 93.88 108 ARG A C 1
ATOM 891 O O . ARG A 1 108 ? 18.039 -3.039 -29.252 1.00 93.88 108 ARG A O 1
ATOM 898 N N . THR A 1 109 ? 15.939 -2.753 -28.533 1.00 94.12 109 THR A N 1
ATOM 899 C CA . THR A 1 109 ? 15.603 -1.714 -29.517 1.00 94.12 109 THR A CA 1
ATOM 900 C C . THR A 1 109 ? 16.459 -0.467 -29.287 1.00 94.12 109 THR A C 1
ATOM 902 O O . THR A 1 109 ? 17.044 0.064 -30.224 1.00 94.12 109 THR A O 1
ATOM 905 N N . ASP A 1 110 ? 16.587 -0.033 -28.033 1.00 93.06 110 ASP A N 1
ATOM 906 C CA . ASP A 1 110 ? 17.430 1.103 -27.655 1.00 93.06 110 ASP A CA 1
ATOM 907 C C . ASP A 1 110 ? 18.912 0.856 -27.978 1.00 93.06 110 ASP A C 1
ATOM 909 O O . ASP A 1 110 ? 19.591 1.762 -28.455 1.00 93.06 110 ASP A O 1
ATOM 913 N N . GLU A 1 111 ? 19.399 -0.373 -27.798 1.00 91.19 111 GLU A N 1
ATOM 914 C CA . GLU A 1 111 ? 20.758 -0.776 -28.169 1.00 91.19 111 GLU A CA 1
ATOM 915 C C . GLU A 1 111 ? 21.016 -0.685 -29.678 1.00 91.19 111 GLU A C 1
ATOM 917 O O . GLU A 1 111 ? 21.984 -0.051 -30.090 1.00 91.19 111 GLU A O 1
ATOM 922 N N . ILE A 1 112 ? 20.127 -1.258 -30.498 1.00 92.56 112 ILE A N 1
ATOM 923 C CA . ILE A 1 112 ? 20.249 -1.254 -31.966 1.00 92.56 112 ILE A CA 1
ATOM 924 C C . ILE A 1 112 ? 20.229 0.176 -32.523 1.00 92.56 112 ILE A C 1
ATOM 926 O O . ILE A 1 112 ? 20.891 0.469 -33.517 1.00 92.56 112 ILE A O 1
ATOM 930 N N . HIS A 1 113 ? 19.474 1.073 -31.888 1.00 90.50 113 HIS A N 1
ATOM 931 C CA . HIS A 1 113 ? 19.262 2.434 -32.376 1.00 90.50 113 HIS A CA 1
ATOM 932 C C . HIS A 1 113 ? 20.112 3.507 -31.676 1.00 90.50 113 HIS A C 1
ATOM 934 O O . HIS A 1 113 ? 19.966 4.682 -32.003 1.00 90.50 113 HIS A O 1
ATOM 940 N N . GLY A 1 114 ? 21.001 3.140 -30.748 1.00 85.88 114 GLY A N 1
ATOM 941 C CA . GLY A 1 114 ? 21.921 4.084 -30.102 1.00 85.88 114 GLY A CA 1
ATOM 942 C C . GLY A 1 114 ? 21.260 5.029 -29.089 1.00 85.88 114 GLY A C 1
ATOM 943 O O . GLY A 1 114 ? 21.535 6.225 -29.094 1.00 85.88 114 GLY A O 1
ATOM 944 N N . ASP A 1 115 ? 20.380 4.505 -28.228 1.00 83.62 115 ASP A N 1
ATOM 945 C CA . ASP A 1 115 ? 19.737 5.220 -27.109 1.00 83.62 115 ASP A CA 1
ATOM 946 C C . ASP A 1 115 ? 19.006 6.520 -27.503 1.00 83.62 115 ASP A C 1
ATOM 948 O O . ASP A 1 115 ? 19.120 7.564 -26.853 1.00 83.62 115 ASP A O 1
ATOM 952 N N . LEU A 1 116 ? 18.183 6.456 -28.552 1.00 90.06 116 LEU A N 1
ATOM 953 C CA . LEU A 1 116 ? 17.399 7.604 -29.013 1.00 90.06 116 LEU A CA 1
ATOM 954 C C . LEU A 1 116 ? 16.440 8.156 -27.938 1.00 90.06 116 LEU A C 1
ATOM 956 O O . LEU A 1 116 ? 16.108 7.526 -26.921 1.00 90.06 116 LEU A O 1
ATOM 960 N N . SER A 1 117 ? 15.927 9.359 -28.196 1.00 93.81 117 SER A N 1
ATOM 961 C CA . SER A 1 117 ? 14.913 9.991 -27.353 1.00 93.81 117 SER A CA 1
ATOM 962 C C . SER A 1 117 ? 13.634 9.143 -27.263 1.00 93.81 117 SER A C 1
ATOM 964 O O . SER A 1 117 ? 13.279 8.398 -28.180 1.00 93.81 117 SER A O 1
ATOM 966 N N . GLY A 1 118 ? 12.903 9.267 -26.150 1.00 92.50 118 GLY A N 1
ATOM 967 C CA . GLY A 1 118 ? 11.664 8.515 -25.931 1.00 92.50 118 GLY A CA 1
ATOM 968 C C . GLY A 1 118 ? 10.621 8.669 -27.055 1.00 92.50 118 GLY A C 1
ATOM 969 O O . GLY A 1 118 ? 10.026 7.664 -27.443 1.00 92.50 118 GLY A O 1
ATOM 970 N N . PRO A 1 119 ? 10.406 9.871 -27.632 1.00 96.00 119 PRO A N 1
ATOM 971 C CA . PRO A 1 119 ? 9.529 10.037 -28.792 1.00 96.00 119 PRO A CA 1
ATOM 972 C C . PRO A 1 119 ? 9.993 9.268 -30.036 1.00 96.00 119 PRO A C 1
ATOM 974 O O . PRO A 1 119 ? 9.163 8.670 -30.720 1.00 96.00 119 PRO A O 1
ATOM 977 N N . ALA A 1 120 ? 11.299 9.248 -30.320 1.00 96.12 120 ALA A N 1
ATOM 978 C CA . ALA A 1 120 ? 11.846 8.557 -31.485 1.00 96.12 120 ALA A CA 1
ATOM 979 C C . ALA A 1 120 ? 11.687 7.034 -31.365 1.00 96.12 120 ALA A C 1
ATOM 981 O O . ALA A 1 120 ? 11.193 6.385 -32.286 1.00 96.12 120 ALA A O 1
ATOM 982 N N . ILE A 1 121 ? 11.996 6.469 -30.195 1.00 96.25 121 ILE A N 1
ATOM 983 C CA . ILE A 1 121 ? 11.837 5.027 -29.945 1.00 96.25 121 ILE A CA 1
ATOM 984 C C . ILE A 1 121 ? 10.377 4.622 -29.946 1.00 96.25 121 ILE A C 1
ATOM 986 O O . ILE A 1 121 ? 10.026 3.594 -30.517 1.00 96.25 121 ILE A O 1
ATOM 990 N N . LYS A 1 122 ? 9.494 5.467 -29.407 1.00 96.00 122 LYS A N 1
ATOM 991 C CA . LYS A 1 122 ? 8.056 5.246 -29.535 1.00 96.00 122 LYS A CA 1
ATOM 992 C C . LYS A 1 122 ? 7.641 5.108 -31.006 1.00 96.00 122 LYS A C 1
ATOM 994 O O . LYS A 1 122 ? 6.885 4.197 -31.328 1.00 96.00 122 LYS A O 1
ATOM 999 N N . LYS A 1 123 ? 8.148 5.960 -31.905 1.00 96.69 123 LYS A N 1
ATOM 1000 C CA . LYS A 1 123 ? 7.862 5.853 -33.347 1.00 96.69 123 LYS A CA 1
ATOM 1001 C C . LYS A 1 123 ? 8.428 4.590 -33.981 1.00 96.69 123 LYS A C 1
ATOM 1003 O O . LYS A 1 123 ? 7.765 4.007 -34.835 1.00 96.69 123 LYS A O 1
ATOM 1008 N N . ILE A 1 124 ? 9.597 4.140 -33.540 1.00 96.19 124 ILE A N 1
ATOM 1009 C CA . ILE A 1 124 ? 10.164 2.860 -33.971 1.00 96.19 124 ILE A CA 1
ATOM 1010 C C . ILE A 1 124 ? 9.261 1.702 -33.530 1.00 96.19 124 ILE A C 1
ATOM 1012 O O . ILE A 1 124 ? 8.867 0.907 -34.377 1.00 96.19 124 ILE A O 1
ATOM 1016 N N . CYS A 1 125 ? 8.834 1.655 -32.264 1.00 96.44 125 CYS A N 1
ATOM 1017 C CA . CYS A 1 125 ? 7.907 0.629 -31.775 1.00 96.44 125 CYS A CA 1
ATOM 1018 C C . CYS A 1 125 ? 6.548 0.672 -32.497 1.00 96.44 125 CYS A C 1
ATOM 1020 O O . CYS A 1 125 ? 5.998 -0.371 -32.843 1.00 96.44 125 CYS A O 1
ATOM 1022 N N . GLU A 1 126 ? 6.010 1.868 -32.769 1.00 96.88 126 GLU A N 1
ATOM 1023 C CA . GLU A 1 126 ? 4.779 2.034 -33.555 1.00 96.88 126 GLU A CA 1
ATOM 1024 C C . GLU A 1 126 ? 4.924 1.461 -34.973 1.00 96.88 126 GLU A C 1
ATOM 1026 O O . GLU A 1 126 ? 4.007 0.796 -35.454 1.00 96.88 126 GLU A O 1
ATOM 1031 N N . ARG A 1 127 ? 6.060 1.699 -35.645 1.00 97.31 127 ARG A N 1
ATOM 1032 C CA . ARG A 1 127 ? 6.331 1.177 -36.994 1.00 97.31 127 ARG A CA 1
ATOM 1033 C C . ARG A 1 127 ? 6.586 -0.328 -36.990 1.00 97.31 127 ARG A C 1
ATOM 1035 O O . ARG A 1 127 ? 6.049 -1.011 -37.857 1.00 97.31 127 ARG A O 1
ATOM 1042 N N . ALA A 1 128 ? 7.352 -0.835 -36.024 1.00 96.56 128 ALA A N 1
ATOM 1043 C CA . ALA A 1 128 ? 7.608 -2.264 -35.841 1.00 96.56 128 ALA A CA 1
ATOM 1044 C C . ALA A 1 128 ? 6.296 -3.058 -35.765 1.00 96.56 128 ALA A C 1
ATOM 1046 O O . ALA A 1 128 ? 6.131 -4.050 -36.468 1.00 96.56 128 ALA A O 1
ATOM 1047 N N . TRP A 1 129 ? 5.313 -2.545 -35.022 1.00 97.44 129 TRP A N 1
ATOM 1048 C CA . TRP A 1 129 ? 3.993 -3.163 -34.967 1.00 97.44 129 TRP A CA 1
ATOM 1049 C C . TRP A 1 129 ? 3.149 -2.916 -36.226 1.00 97.44 129 TRP A C 1
ATOM 1051 O O . TRP A 1 129 ? 2.661 -3.854 -36.841 1.00 97.44 129 TRP A O 1
ATOM 1061 N N . ARG A 1 130 ? 2.952 -1.656 -36.636 1.00 96.56 130 ARG A N 1
ATOM 1062 C CA . ARG A 1 130 ? 1.944 -1.322 -37.665 1.00 96.56 130 ARG A CA 1
ATOM 1063 C C . ARG A 1 130 ? 2.381 -1.604 -39.098 1.00 96.56 130 ARG A C 1
ATOM 1065 O O . ARG A 1 130 ? 1.528 -1.839 -39.943 1.00 96.56 130 ARG A O 1
ATOM 1072 N N . VAL A 1 131 ? 3.676 -1.501 -39.383 1.00 97.06 131 VAL A N 1
ATOM 1073 C CA . VAL A 1 131 ? 4.227 -1.655 -40.740 1.00 97.06 131 VAL A CA 1
ATOM 1074 C C . VAL A 1 131 ? 4.835 -3.038 -40.903 1.00 97.06 131 VAL A C 1
ATOM 1076 O O . VAL A 1 131 ? 4.553 -3.714 -41.885 1.00 97.06 131 VAL A O 1
ATOM 1079 N N . PHE A 1 132 ? 5.639 -3.463 -39.928 1.00 95.19 132 PHE A N 1
ATOM 1080 C CA . PHE A 1 132 ? 6.358 -4.736 -39.990 1.00 95.19 132 PHE A CA 1
ATOM 1081 C C . PHE A 1 132 ? 5.611 -5.897 -39.318 1.00 95.19 132 PHE A C 1
ATOM 1083 O O . PHE A 1 132 ? 6.080 -7.026 -39.391 1.00 95.19 132 PHE A O 1
ATOM 1090 N N . GLN A 1 133 ? 4.446 -5.635 -38.707 1.00 94.88 133 GLN A N 1
ATOM 1091 C CA . GLN A 1 133 ? 3.573 -6.640 -38.080 1.00 94.88 133 GLN A CA 1
ATOM 1092 C C . GLN A 1 133 ? 4.267 -7.488 -37.001 1.00 94.88 133 GLN A C 1
ATOM 1094 O O . GLN A 1 133 ? 3.866 -8.618 -36.730 1.00 94.88 133 GLN A O 1
ATOM 1099 N N . ASP A 1 134 ? 5.290 -6.937 -36.342 1.00 95.81 134 ASP A N 1
ATOM 1100 C CA . ASP A 1 134 ? 5.985 -7.631 -35.262 1.00 95.81 134 ASP A CA 1
ATOM 1101 C C . ASP A 1 134 ? 5.154 -7.582 -33.971 1.00 95.81 134 ASP A C 1
ATOM 1103 O O . ASP A 1 134 ? 5.097 -6.564 -33.269 1.00 95.81 134 ASP A O 1
ATOM 1107 N N . ALA A 1 135 ? 4.518 -8.713 -33.656 1.00 94.38 135 ALA A N 1
ATOM 1108 C CA . ALA A 1 135 ? 3.652 -8.894 -32.494 1.00 94.38 135 ALA A CA 1
ATOM 1109 C C . ALA A 1 135 ? 4.338 -8.594 -31.153 1.00 94.38 135 ALA A C 1
ATOM 1111 O O . ALA A 1 135 ? 3.664 -8.207 -30.195 1.00 94.38 135 ALA A O 1
ATOM 1112 N N . GLY A 1 136 ? 5.671 -8.690 -31.071 1.00 94.56 136 GLY A N 1
ATOM 1113 C CA . GLY A 1 136 ? 6.410 -8.321 -29.864 1.00 94.56 136 GLY A CA 1
ATOM 1114 C C . GLY A 1 136 ? 6.231 -6.847 -29.484 1.00 94.56 136 GLY A C 1
ATOM 1115 O O . GLY A 1 136 ? 6.252 -6.499 -28.301 1.00 94.56 136 GLY A O 1
ATOM 1116 N N . TYR A 1 137 ? 5.994 -5.975 -30.467 1.00 96.62 137 TYR A N 1
ATOM 1117 C CA . TYR A 1 137 ? 5.869 -4.534 -30.259 1.00 96.62 137 TYR A CA 1
ATOM 1118 C C . TYR A 1 137 ? 4.441 -4.051 -30.009 1.00 96.62 137 TYR A C 1
ATOM 1120 O O . TYR A 1 137 ? 4.273 -2.870 -29.711 1.00 96.62 137 TYR A O 1
ATOM 1128 N N . GLU A 1 138 ? 3.418 -4.910 -30.059 1.00 96.00 138 GLU A N 1
ATOM 1129 C CA . GLU A 1 138 ? 2.010 -4.500 -29.928 1.00 96.00 138 GLU A CA 1
ATOM 1130 C C . GLU A 1 138 ? 1.764 -3.645 -28.671 1.00 96.00 138 GLU A C 1
ATOM 1132 O O . GLU A 1 138 ? 1.206 -2.544 -28.733 1.00 96.00 138 GLU A O 1
ATOM 1137 N N . ARG A 1 139 ? 2.247 -4.108 -27.509 1.00 96.12 139 ARG A N 1
ATOM 1138 C CA . ARG A 1 139 ? 2.103 -3.369 -26.245 1.00 96.12 139 ARG A CA 1
ATOM 1139 C C . ARG A 1 139 ? 2.939 -2.092 -26.238 1.00 96.12 139 ARG A C 1
ATOM 1141 O O . ARG A 1 139 ? 2.443 -1.051 -25.803 1.00 96.12 139 ARG A O 1
ATOM 1148 N N . LEU A 1 140 ? 4.178 -2.157 -26.732 1.00 96.06 140 LEU A N 1
ATOM 1149 C CA . LEU A 1 140 ? 5.109 -1.024 -26.781 1.00 96.06 140 LEU A CA 1
ATOM 1150 C C . LEU A 1 140 ? 4.656 0.073 -27.753 1.00 96.06 140 LEU A C 1
ATOM 1152 O O . LEU A 1 140 ? 4.886 1.246 -27.480 1.00 96.06 140 LEU A O 1
ATOM 1156 N N . ALA A 1 141 ? 3.943 -0.260 -28.829 1.00 95.44 141 ALA A N 1
ATOM 1157 C CA . ALA A 1 141 ? 3.385 0.714 -29.766 1.00 95.44 141 ALA A CA 1
ATOM 1158 C C . ALA A 1 141 ? 2.374 1.663 -29.091 1.00 95.44 141 ALA A C 1
ATOM 1160 O O . ALA A 1 141 ? 2.228 2.817 -29.490 1.00 95.44 141 ALA A O 1
ATOM 1161 N N . GLY A 1 142 ? 1.696 1.201 -28.034 1.00 94.38 142 GLY A N 1
ATOM 1162 C CA . GLY A 1 142 ? 0.757 1.997 -27.239 1.00 94.38 142 GLY A CA 1
ATOM 1163 C C . GLY A 1 142 ? 1.386 2.787 -26.085 1.00 94.38 142 GLY A C 1
ATOM 1164 O O . GLY A 1 142 ? 0.651 3.400 -25.305 1.00 94.38 142 GLY A O 1
ATOM 1165 N N . ILE A 1 143 ? 2.714 2.766 -25.922 1.00 95.94 143 ILE A N 1
ATOM 1166 C CA . ILE A 1 143 ? 3.374 3.365 -24.758 1.00 95.94 143 ILE A CA 1
ATOM 1167 C C . ILE A 1 143 ? 3.338 4.895 -24.779 1.00 95.94 143 ILE A C 1
ATOM 1169 O O . ILE A 1 143 ? 3.450 5.553 -25.817 1.00 95.94 143 ILE A O 1
ATOM 1173 N N . SER A 1 144 ? 3.170 5.504 -23.604 1.00 96.19 144 SER A N 1
ATOM 1174 C CA . SER A 1 144 ? 3.392 6.941 -23.445 1.00 96.19 144 SER A CA 1
ATOM 1175 C C . SER A 1 144 ? 4.883 7.221 -23.274 1.00 96.19 144 SER A C 1
ATOM 1177 O O . SER A 1 144 ? 5.609 6.424 -22.680 1.00 96.19 144 SER A O 1
ATOM 1179 N N . VAL A 1 145 ? 5.349 8.378 -23.747 1.00 96.31 145 VAL A N 1
ATOM 1180 C CA . VAL A 1 145 ? 6.767 8.765 -23.630 1.00 96.31 145 VAL A CA 1
ATOM 1181 C C . VAL A 1 145 ? 7.209 8.791 -22.161 1.00 96.31 145 VAL A C 1
ATOM 1183 O O . VAL A 1 145 ? 8.269 8.275 -21.819 1.00 96.31 145 VAL A O 1
ATOM 1186 N N . SER A 1 146 ? 6.361 9.292 -21.258 1.00 96.12 146 SER A N 1
ATOM 1187 C CA . SER A 1 146 ? 6.636 9.283 -19.816 1.00 96.12 146 SER A CA 1
ATOM 1188 C C . SER A 1 146 ? 6.783 7.863 -19.259 1.00 96.12 146 SER A C 1
ATOM 1190 O O . SER A 1 146 ? 7.673 7.607 -18.448 1.00 96.12 146 SER A O 1
ATOM 1192 N N . HIS A 1 147 ? 5.937 6.919 -19.691 1.00 95.25 147 HIS A N 1
ATOM 1193 C CA . HIS A 1 147 ? 6.028 5.537 -19.222 1.00 95.25 147 HIS A CA 1
ATOM 1194 C C . HIS A 1 147 ? 7.227 4.797 -19.821 1.00 95.25 147 HIS A C 1
ATOM 1196 O O . HIS A 1 147 ? 7.836 3.989 -19.129 1.00 95.25 147 HIS A O 1
ATOM 1202 N N . LEU A 1 148 ? 7.637 5.132 -21.045 1.00 95.94 148 LEU A N 1
ATOM 1203 C CA . LEU A 1 148 ? 8.871 4.629 -21.648 1.00 95.94 148 LEU A CA 1
ATOM 1204 C C . LEU A 1 148 ? 10.090 4.971 -20.779 1.00 95.94 148 LEU A C 1
ATOM 1206 O O . LEU A 1 148 ? 10.873 4.084 -20.443 1.00 95.94 148 LEU A O 1
ATOM 1210 N N . TYR A 1 149 ? 10.205 6.212 -20.297 1.00 95.88 149 TYR A N 1
ATOM 1211 C CA . TYR A 1 149 ? 11.268 6.576 -19.351 1.00 95.88 149 TYR A CA 1
ATOM 1212 C C . TYR A 1 149 ? 11.144 5.869 -17.993 1.00 95.88 149 TYR A C 1
ATOM 1214 O O . TYR A 1 149 ? 12.155 5.593 -17.346 1.00 95.88 149 TYR A O 1
ATOM 1222 N N . ASN A 1 150 ? 9.931 5.525 -17.548 1.00 95.88 150 ASN A N 1
ATOM 1223 C CA . ASN A 1 150 ? 9.761 4.676 -16.365 1.00 95.88 150 ASN A CA 1
ATOM 1224 C C . ASN A 1 150 ? 10.305 3.262 -16.605 1.00 95.88 150 ASN A C 1
ATOM 1226 O O . ASN A 1 150 ? 10.990 2.731 -15.731 1.00 95.88 150 ASN A O 1
ATOM 1230 N N . LEU A 1 151 ? 10.068 2.682 -17.788 1.00 94.94 151 LEU A N 1
ATOM 1231 C CA . LEU A 1 151 ? 10.634 1.384 -18.155 1.00 94.94 151 LEU A CA 1
ATOM 1232 C C . LEU A 1 151 ? 12.164 1.448 -18.238 1.00 94.94 151 LEU A C 1
ATOM 1234 O O . LEU A 1 151 ? 12.816 0.585 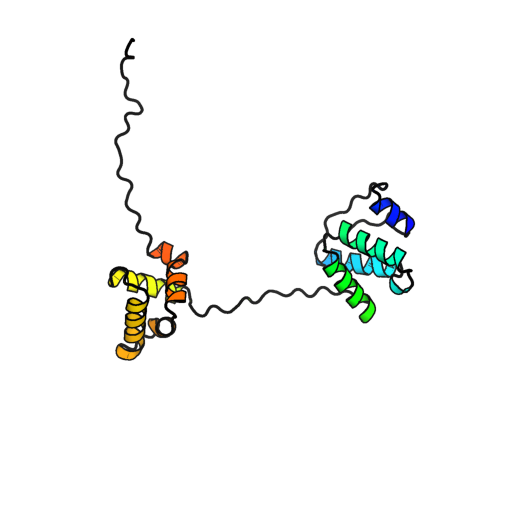-17.658 1.00 94.94 151 LEU A O 1
ATOM 1238 N N . ARG A 1 152 ? 12.747 2.505 -18.820 1.00 93.75 152 ARG A N 1
ATOM 1239 C CA . ARG A 1 152 ? 14.212 2.706 -18.846 1.00 93.75 152 ARG A CA 1
ATOM 1240 C C . ARG A 1 152 ? 14.847 2.833 -17.456 1.00 93.75 152 ARG A C 1
ATOM 1242 O O . ARG A 1 152 ? 15.991 2.446 -17.239 1.00 93.75 152 ARG A O 1
ATOM 1249 N N . ARG A 1 153 ? 14.107 3.365 -16.478 1.00 93.25 153 ARG A N 1
ATOM 1250 C CA . ARG A 1 153 ? 14.563 3.453 -15.079 1.00 93.25 153 ARG A CA 1
ATOM 1251 C C . ARG A 1 153 ? 14.400 2.149 -14.297 1.00 93.25 153 ARG A C 1
ATOM 1253 O O . ARG A 1 153 ? 14.934 2.051 -13.193 1.00 93.25 153 ARG A O 1
ATOM 1260 N N . SER A 1 154 ? 13.674 1.169 -14.831 1.00 93.69 154 SER A N 1
ATOM 1261 C CA . SER A 1 154 ? 13.459 -0.110 -14.157 1.00 93.69 154 SER A CA 1
ATOM 1262 C C . SER A 1 154 ? 14.760 -0.903 -14.015 1.00 93.69 154 SER A C 1
ATOM 1264 O O . SER A 1 154 ? 15.646 -0.839 -14.868 1.00 93.69 154 SER A O 1
ATOM 1266 N N . GLY A 1 155 ? 14.860 -1.699 -12.947 1.00 91.81 155 GLY A N 1
ATOM 1267 C CA . GLY A 1 155 ? 16.010 -2.582 -12.739 1.00 91.81 155 GLY A CA 1
ATOM 1268 C C . GLY A 1 155 ? 16.180 -3.606 -13.863 1.00 91.81 155 GLY A C 1
ATOM 1269 O O . GLY A 1 155 ? 17.297 -3.858 -14.286 1.00 91.81 155 GLY A O 1
ATOM 1270 N N . THR A 1 156 ? 15.087 -4.136 -14.424 1.00 92.06 156 THR A N 1
ATOM 1271 C CA . THR A 1 156 ? 15.164 -5.088 -15.546 1.00 92.06 156 THR A CA 1
ATOM 1272 C C . THR A 1 156 ? 15.758 -4.461 -16.802 1.00 92.06 156 THR A C 1
ATOM 1274 O O . THR A 1 156 ? 16.555 -5.113 -17.462 1.00 92.06 156 THR A O 1
ATOM 1277 N N . TYR A 1 157 ? 15.417 -3.205 -17.115 1.00 94.31 157 TYR A N 1
ATOM 1278 C CA . TYR A 1 157 ? 16.036 -2.486 -18.232 1.00 94.31 157 TYR A CA 1
ATOM 1279 C C . TYR A 1 157 ? 17.511 -2.195 -17.949 1.00 94.31 157 TYR A C 1
ATOM 1281 O O . TYR A 1 157 ? 18.375 -2.502 -18.765 1.00 94.31 157 TYR A O 1
ATOM 1289 N N . ARG A 1 158 ? 17.809 -1.637 -16.767 1.00 90.56 158 ARG A N 1
ATOM 1290 C CA . ARG A 1 158 ? 19.179 -1.274 -16.382 1.00 90.56 158 ARG A CA 1
ATOM 1291 C C . ARG A 1 158 ? 20.110 -2.475 -16.350 1.00 90.56 158 ARG A C 1
ATOM 1293 O O . ARG A 1 158 ? 21.232 -2.339 -16.792 1.00 90.56 158 ARG A O 1
ATOM 1300 N N . ASN A 1 159 ? 19.652 -3.637 -15.897 1.00 88.12 159 ASN A N 1
ATOM 1301 C CA . ASN A 1 159 ? 20.477 -4.845 -15.885 1.00 88.12 159 ASN A CA 1
ATOM 1302 C C . ASN A 1 159 ? 20.867 -5.308 -17.297 1.00 88.12 159 ASN A C 1
ATOM 1304 O O . ASN A 1 159 ? 21.900 -5.944 -17.448 1.00 88.12 159 ASN A O 1
ATOM 1308 N N . ILE A 1 160 ? 20.057 -4.995 -18.315 1.00 87.69 160 ILE A N 1
ATOM 1309 C CA . ILE A 1 160 ? 20.356 -5.314 -19.719 1.00 87.69 160 ILE A CA 1
ATOM 1310 C C . ILE A 1 160 ? 21.259 -4.242 -20.332 1.00 87.69 160 ILE A C 1
ATOM 1312 O O . ILE A 1 160 ? 22.199 -4.565 -21.044 1.00 87.69 160 ILE A O 1
ATOM 1316 N N . ARG A 1 161 ? 20.984 -2.963 -20.051 1.00 87.38 161 ARG A N 1
ATOM 1317 C CA . ARG A 1 161 ? 21.718 -1.820 -20.621 1.00 87.38 161 ARG A CA 1
ATOM 1318 C C . ARG A 1 161 ? 22.928 -1.372 -19.801 1.00 87.38 161 ARG A C 1
ATOM 1320 O O . ARG A 1 161 ? 23.567 -0.390 -20.163 1.00 87.38 161 ARG A O 1
ATOM 1327 N N . ALA A 1 162 ? 23.228 -2.024 -18.681 1.00 78.12 162 ALA A N 1
ATOM 1328 C CA . ALA A 1 162 ? 24.378 -1.675 -17.863 1.00 78.12 162 ALA A CA 1
ATOM 1329 C C . ALA A 1 162 ? 25.658 -2.002 -18.634 1.00 78.12 162 ALA A C 1
ATOM 1331 O O . ALA A 1 162 ? 26.020 -3.163 -18.805 1.00 78.12 162 ALA A O 1
ATOM 1332 N N . HIS A 1 163 ? 26.346 -0.957 -19.084 1.00 69.94 163 HIS A N 1
ATOM 1333 C CA . HIS A 1 163 ? 27.685 -1.080 -19.627 1.00 69.94 163 HIS A CA 1
ATOM 1334 C C . HIS A 1 163 ? 28.682 -1.140 -18.468 1.00 69.94 163 HIS A C 1
ATOM 1336 O O . HIS A 1 163 ? 28.933 -0.139 -17.793 1.00 69.94 163 HIS A O 1
ATOM 1342 N N . PHE A 1 164 ? 29.247 -2.318 -18.230 1.00 71.50 164 PHE A N 1
ATOM 1343 C CA . PHE A 1 164 ? 30.349 -2.488 -17.293 1.00 71.50 164 PHE A CA 1
ATOM 1344 C C . PHE A 1 164 ? 31.654 -2.379 -18.070 1.00 71.50 164 PHE A C 1
ATOM 1346 O O . PHE A 1 164 ? 32.058 -3.327 -18.742 1.00 71.50 164 PHE A O 1
ATOM 1353 N N . ASP A 1 165 ? 32.308 -1.221 -17.989 1.00 74.00 165 ASP A N 1
ATOM 1354 C CA . ASP A 1 165 ? 33.694 -1.146 -18.438 1.00 74.00 165 ASP A CA 1
ATOM 1355 C C . ASP A 1 165 ? 34.570 -1.884 -17.422 1.00 74.00 165 ASP A C 1
ATOM 1357 O O . ASP A 1 165 ? 34.366 -1.778 -16.205 1.00 74.00 165 ASP A O 1
ATOM 1361 N N . LYS A 1 166 ? 35.528 -2.669 -17.915 1.00 80.50 166 LYS A N 1
ATOM 1362 C CA . LYS A 1 166 ? 36.463 -3.350 -17.023 1.00 80.50 166 LYS A CA 1
ATOM 1363 C C . LYS A 1 166 ? 37.276 -2.281 -16.310 1.00 80.50 166 LYS A C 1
ATOM 1365 O O . LYS A 1 166 ? 37.821 -1.368 -16.930 1.00 80.50 166 LYS A O 1
ATOM 1370 N N . THR A 1 167 ? 37.405 -2.416 -14.996 1.00 80.69 167 THR A N 1
ATOM 1371 C CA . THR A 1 167 ? 38.333 -1.581 -14.243 1.00 80.69 167 THR A CA 1
ATOM 1372 C C . THR A 1 167 ? 39.736 -1.793 -14.801 1.00 80.69 167 THR A C 1
ATOM 1374 O O . THR A 1 167 ? 40.255 -2.910 -14.830 1.00 80.69 167 THR A O 1
ATOM 1377 N N . ARG A 1 168 ? 40.356 -0.714 -15.290 1.00 79.38 168 ARG A N 1
ATOM 1378 C CA . ARG A 1 168 ? 41.742 -0.769 -15.757 1.00 79.38 168 ARG A CA 1
ATOM 1379 C C . ARG A 1 168 ? 42.638 -1.036 -14.544 1.00 79.38 168 ARG A C 1
ATOM 1381 O O . ARG A 1 168 ? 42.616 -0.232 -13.608 1.00 79.38 168 ARG A O 1
ATOM 1388 N N . PRO A 1 169 ? 43.410 -2.134 -14.522 1.00 78.31 169 PRO A N 1
ATOM 1389 C CA . PRO A 1 169 ? 44.305 -2.408 -13.411 1.00 78.31 169 PRO A CA 1
ATOM 1390 C C . PRO A 1 169 ? 45.377 -1.316 -13.359 1.00 78.31 169 PRO A C 1
ATOM 1392 O O . PRO A 1 169 ? 46.080 -1.069 -14.338 1.00 78.31 169 PRO A O 1
ATOM 1395 N N . LYS A 1 170 ? 45.502 -0.642 -12.214 1.00 80.44 170 LYS A N 1
ATOM 1396 C CA . LYS A 1 170 ? 46.614 0.271 -11.937 1.00 80.44 170 LYS A CA 1
ATOM 1397 C C . LYS A 1 170 ? 47.659 -0.499 -11.141 1.00 80.44 170 LYS A C 1
ATOM 1399 O O . LYS A 1 170 ? 47.323 -1.077 -10.109 1.00 80.44 170 LYS A O 1
ATOM 1404 N N . ALA A 1 171 ? 48.909 -0.498 -11.603 1.00 78.88 171 ALA A N 1
ATOM 1405 C CA . ALA A 1 171 ? 50.012 -1.075 -10.843 1.00 78.88 171 ALA A CA 1
ATOM 1406 C C . ALA A 1 171 ? 50.085 -0.396 -9.465 1.00 78.88 171 ALA A C 1
ATOM 1408 O O . ALA A 1 171 ? 50.212 0.828 -9.363 1.00 78.88 171 ALA A O 1
ATOM 1409 N N . SER A 1 172 ? 49.931 -1.191 -8.408 1.00 75.69 172 SER A N 1
ATOM 1410 C CA . SER A 1 172 ? 50.011 -0.719 -7.031 1.00 75.69 172 SER A CA 1
ATOM 1411 C C . SER A 1 172 ? 51.470 -0.692 -6.584 1.00 75.69 172 SER A C 1
ATOM 1413 O O . SER A 1 172 ? 52.186 -1.665 -6.786 1.00 75.69 172 SER A O 1
ATOM 1415 N N . LYS A 1 173 ? 51.896 0.403 -5.942 1.00 75.62 173 LYS A N 1
ATOM 1416 C CA . LYS A 1 173 ? 53.212 0.505 -5.279 1.00 75.62 173 LYS A CA 1
ATOM 1417 C C . LYS A 1 173 ? 53.197 -0.033 -3.842 1.00 75.62 173 LYS A C 1
ATOM 1419 O O . LYS A 1 173 ? 54.169 0.122 -3.106 1.00 75.62 173 LYS A O 1
ATOM 1424 N N . ILE A 1 174 ? 52.075 -0.608 -3.409 1.00 72.69 174 ILE A N 1
ATOM 1425 C CA . ILE A 1 174 ? 51.947 -1.224 -2.087 1.00 72.69 174 ILE A CA 1
ATOM 1426 C C . ILE A 1 174 ? 52.915 -2.413 -2.036 1.00 72.69 174 ILE A C 1
ATOM 1428 O O . ILE A 1 174 ? 52.824 -3.317 -2.860 1.00 72.69 174 ILE A O 1
ATOM 1432 N N . GLY A 1 175 ? 53.859 -2.383 -1.091 1.00 68.31 175 GLY A N 1
ATOM 1433 C CA . GLY A 1 175 ? 54.937 -3.374 -0.977 1.00 68.31 175 GLY A CA 1
ATOM 1434 C C . GLY A 1 175 ? 56.276 -2.957 -1.602 1.00 68.31 175 GLY A C 1
ATOM 1435 O O . GLY A 1 175 ? 57.262 -3.670 -1.435 1.00 68.31 175 GLY A O 1
ATOM 1436 N N . GLU A 1 176 ? 56.368 -1.793 -2.261 1.00 72.88 176 GLU A N 1
ATOM 1437 C CA . GLU A 1 176 ? 57.667 -1.245 -2.673 1.00 72.88 176 GLU A CA 1
ATOM 1438 C C . GLU A 1 176 ? 58.466 -0.787 -1.441 1.00 72.88 176 GLU A C 1
ATOM 1440 O O . GLU A 1 176 ? 58.136 0.210 -0.794 1.00 72.88 176 GLU A O 1
ATOM 1445 N N . ARG A 1 177 ? 59.557 -1.493 -1.122 1.00 74.75 177 ARG A N 1
ATOM 1446 C CA . ARG A 1 177 ? 60.486 -1.098 -0.056 1.00 74.75 177 ARG A CA 1
ATOM 1447 C C . ARG A 1 177 ? 61.277 0.135 -0.500 1.00 74.75 177 ARG A C 1
ATOM 1449 O O . ARG A 1 177 ? 62.203 0.030 -1.299 1.00 74.75 177 ARG A O 1
ATOM 1456 N N . ARG A 1 178 ? 60.923 1.309 0.025 1.00 76.69 178 ARG A N 1
ATOM 1457 C CA . ARG A 1 178 ? 61.647 2.572 -0.199 1.00 76.69 178 ARG A CA 1
ATOM 1458 C C . ARG A 1 178 ? 62.401 2.969 1.066 1.00 76.69 178 ARG A C 1
ATOM 1460 O O . ARG A 1 178 ? 61.902 2.760 2.170 1.00 76.69 178 ARG A O 1
ATOM 1467 N N . LYS A 1 179 ? 63.609 3.520 0.913 1.00 79.44 179 LYS A N 1
ATOM 1468 C CA . LYS A 1 179 ? 64.352 4.074 2.053 1.00 79.44 179 LYS A CA 1
ATOM 1469 C C . LYS A 1 179 ? 63.567 5.267 2.632 1.00 79.44 179 LYS A C 1
ATOM 1471 O O . LYS A 1 179 ? 63.075 6.072 1.839 1.00 79.44 179 LYS A O 1
ATOM 1476 N N . PRO A 1 180 ? 63.418 5.374 3.966 1.00 79.62 180 PRO A N 1
ATOM 1477 C CA . PRO A 1 180 ? 62.790 6.535 4.588 1.00 79.62 180 PRO A CA 1
ATOM 1478 C C . PRO A 1 180 ? 63.607 7.791 4.266 1.00 79.62 180 PRO A C 1
ATOM 1480 O O . PRO A 1 180 ? 64.836 7.738 4.269 1.00 79.62 180 PRO A O 1
ATOM 1483 N N . ASN A 1 181 ? 62.924 8.890 3.942 1.00 77.56 181 ASN A N 1
ATOM 1484 C CA . ASN A 1 181 ? 63.564 10.161 3.617 1.00 77.56 181 ASN A CA 1
ATOM 1485 C C . ASN A 1 181 ? 63.718 10.978 4.911 1.00 77.56 181 ASN A C 1
ATOM 1487 O O . ASN A 1 181 ? 62.688 11.333 5.488 1.00 77.56 181 ASN A O 1
ATOM 1491 N N . PRO A 1 182 ? 64.942 11.231 5.405 1.00 76.31 182 PRO A N 1
ATOM 1492 C CA . PRO A 1 182 ? 65.141 12.053 6.590 1.00 76.31 182 PRO A CA 1
ATOM 1493 C C . PRO A 1 182 ? 64.902 13.527 6.234 1.00 76.31 182 PRO A C 1
ATOM 1495 O O . PRO A 1 182 ? 65.527 14.047 5.309 1.00 76.31 182 PRO A O 1
ATOM 1498 N N . GLN A 1 183 ? 63.977 14.172 6.945 1.00 59.53 183 GLN A N 1
ATOM 1499 C CA . GLN A 1 183 ? 63.919 15.628 7.084 1.00 59.53 183 GLN A CA 1
ATOM 1500 C C . GLN A 1 183 ? 64.469 16.001 8.453 1.00 59.53 183 GLN A C 1
ATOM 1502 O O . GLN A 1 183 ? 64.181 15.240 9.406 1.00 59.53 183 GLN A O 1
#